Protein AF-A0A813YUT8-F1 (afdb_monomer)

Radius of gyration: 23.1 Å; Cα contacts (8 Å, |Δi|>4): 312; chains: 1; bounding box: 54×62×55 Å

Organism: NCBI:txid104777

Nearest PDB structures (foldseek):
  8c8j-assembly1_A  TM=6.102E-01  e=2.097E-10  Homo sapiens
  8gh6-assembly1_A  TM=6.373E-01  e=2.508E-10  Bombyx mori
  8ibz-assembly1_C  TM=6.031E-01  e=5.268E-09  Bombyx mori
  6usr-assembly1_A  TM=6.510E-01  e=1.769E-05  Tribolium castaneum
  6usq-assembly1_A  TM=6.347E-01  e=5.838E-05  Tribolium castaneum

Secondary structure (DSSP, 8-state):
-HHHHHHHHHHHTT-EEEEEEEEETTTGGG--HHHHHHHHHHTT--HHHHHHHHHHHTT-EE--EETTEEPPPEE--SS--TT-TTHHHHHHHHHTTS----GGGTEEEEEETTEEEEEEEESS-TTHHHHHHHHHHHHHHHHHHTT--EEEEEEEEEEE-SSSPPPP---EETTEEPPEESEEEETTEEEETT---HHHHHHHHHHHHHHHHHHHHHT-TTTPPPHHHHHHHHIIIIIHHH-

Foldseek 3Di:
DVVLVVQVVLVVVQWKKKKKKWFWPPLQLAFQLVLLLVLCVVVVPDPVVSVVVCVQQPQDWDWDADPNDTDDIDTRRGGDDPPDPCSVVSSCSLCVVQDDDDVVQVWDWDDDRRITMIMGIGNDCVCVLVVQQVSLVSRQVVCVVRVIDTDLVLIAMEMAHPDPDDDDHQHDHPNHGHHYDQWDQDPNQIAGSPRPSPVVVVVLVVQLVVLVVVLVVQCDPPRHDDPVVSVVSCCVRNVVSVD

pLDDT: mean 86.94, std 8.17, range [53.41, 97.0]

Solvent-accessible surface area (backbone atoms only — not comparable to full-atom values): 14014 Å² total; per-residue (Å²): 110,67,69,62,51,53,49,53,57,31,50,77,71,71,27,30,33,43,34,39,42,40,32,34,57,58,46,54,56,43,38,44,56,70,60,39,52,51,45,42,56,73,74,66,55,56,68,72,57,51,52,49,51,49,63,72,58,50,89,38,67,48,63,55,74,55,97,90,44,72,50,74,77,43,78,50,84,46,32,47,60,85,90,46,86,60,32,64,55,54,50,49,60,61,52,67,80,55,87,70,64,58,73,90,62,46,35,49,79,45,77,54,89,38,44,39,35,39,34,36,54,41,73,65,76,79,62,48,56,58,56,51,45,54,48,43,64,56,42,52,58,51,31,58,76,57,59,51,48,69,38,65,90,73,20,33,30,35,58,36,41,90,60,92,74,75,85,87,66,90,43,58,58,97,88,38,74,45,47,81,43,65,62,47,76,53,97,90,43,42,42,39,32,70,69,72,39,57,70,34,53,52,53,49,49,52,56,42,51,57,52,49,51,53,50,59,64,50,60,36,93,90,81,40,66,55,69,69,59,48,51,51,48,46,45,64,66,43,41,67,73,77,110

Structure (mmCIF, N/CA/C/O backbone):
data_AF-A0A813YUT8-F1
#
_entry.id   AF-A0A813YUT8-F1
#
loop_
_atom_site.group_PDB
_atom_site.id
_atom_site.type_symbol
_atom_site.label_atom_id
_atom_site.label_alt_id
_atom_site.label_comp_id
_atom_site.label_asym_id
_atom_site.label_entity_id
_atom_site.label_seq_id
_atom_site.pdbx_PDB_ins_code
_atom_site.Cartn_x
_atom_site.Cartn_y
_atom_site.Cartn_z
_atom_site.occupancy
_atom_site.B_iso_or_equiv
_atom_site.auth_seq_id
_atom_site.auth_comp_id
_atom_site.auth_asym_id
_atom_site.auth_atom_id
_atom_site.pdbx_PDB_model_num
ATOM 1 N N . MET A 1 1 ? 0.665 -6.104 10.832 1.00 70.38 1 MET A N 1
ATOM 2 C CA . MET A 1 1 ? 1.109 -6.086 12.248 1.00 70.38 1 MET A CA 1
ATOM 3 C C . MET A 1 1 ? 1.769 -4.763 12.656 1.00 70.38 1 MET A C 1
ATOM 5 O O . MET A 1 1 ? 1.319 -4.166 13.623 1.00 70.38 1 MET A O 1
ATOM 9 N N . PHE A 1 2 ? 2.753 -4.246 11.903 1.00 86.56 2 PHE A N 1
ATOM 10 C CA . PHE A 1 2 ? 3.501 -3.028 12.277 1.00 86.56 2 PHE A CA 1
ATOM 11 C C . PHE A 1 2 ? 2.645 -1.764 12.493 1.00 86.56 2 PHE A C 1
ATOM 13 O O . PHE A 1 2 ? 2.813 -1.083 13.500 1.00 86.56 2 PHE A O 1
ATOM 20 N N . LEU A 1 3 ? 1.698 -1.464 11.592 1.00 88.38 3 LEU A N 1
ATOM 21 C CA . LEU A 1 3 ? 0.793 -0.313 11.743 1.00 88.38 3 LEU A CA 1
ATOM 22 C C . LEU A 1 3 ? 0.007 -0.378 13.062 1.00 88.38 3 LEU A C 1
ATOM 24 O O . LEU A 1 3 ? 0.002 0.575 13.833 1.00 88.38 3 LEU A O 1
ATOM 28 N N . ILE A 1 4 ? -0.618 -1.527 13.333 1.00 90.56 4 ILE A N 1
ATOM 29 C CA . ILE A 1 4 ? -1.417 -1.771 14.542 1.00 90.56 4 ILE A CA 1
ATOM 30 C C . ILE A 1 4 ? -0.558 -1.587 15.796 1.00 90.56 4 ILE A C 1
ATOM 32 O O . ILE A 1 4 ? -0.964 -0.884 16.721 1.00 90.56 4 ILE A O 1
ATOM 36 N N . GLN A 1 5 ? 0.648 -2.162 15.798 1.00 90.88 5 GLN A N 1
ATOM 37 C CA . GLN A 1 5 ? 1.602 -2.000 16.889 1.00 90.88 5 GLN A CA 1
ATOM 38 C C . GLN A 1 5 ? 1.928 -0.520 17.123 1.00 90.88 5 GLN A C 1
ATOM 40 O O . GLN A 1 5 ? 1.815 -0.042 18.249 1.00 90.88 5 GLN A O 1
ATOM 45 N N . LYS A 1 6 ? 2.255 0.237 16.067 1.00 91.06 6 LYS A N 1
ATOM 46 C CA . LYS A 1 6 ? 2.581 1.666 16.178 1.00 91.06 6 LYS A CA 1
ATOM 47 C C . LYS A 1 6 ? 1.409 2.515 16.654 1.00 91.06 6 LYS A C 1
ATOM 49 O O . LYS A 1 6 ? 1.622 3.455 17.421 1.00 91.06 6 LYS A O 1
ATOM 54 N N . ILE A 1 7 ? 0.183 2.190 16.248 1.00 91.75 7 ILE A N 1
ATOM 55 C CA . ILE A 1 7 ? -1.023 2.856 16.757 1.00 91.75 7 ILE A CA 1
ATOM 56 C C . ILE A 1 7 ? -1.182 2.575 18.256 1.00 91.75 7 ILE A C 1
ATOM 58 O O . ILE A 1 7 ? -1.371 3.511 19.031 1.00 91.75 7 ILE A O 1
ATOM 62 N N . SER A 1 8 ? -1.045 1.314 18.677 1.00 92.06 8 SER A N 1
ATOM 63 C CA . SER A 1 8 ? -1.145 0.929 20.088 1.00 92.06 8 SER A CA 1
ATOM 64 C C . SER A 1 8 ? -0.072 1.605 20.948 1.00 92.06 8 SER A C 1
ATOM 66 O O . SER A 1 8 ? -0.393 2.197 21.976 1.00 92.06 8 SER A O 1
ATOM 68 N N . GLU A 1 9 ? 1.189 1.593 20.504 1.00 92.06 9 GLU A N 1
ATOM 69 C CA . GLU A 1 9 ? 2.300 2.295 21.163 1.00 92.06 9 GLU A CA 1
ATOM 70 C C . GLU A 1 9 ? 2.022 3.800 21.278 1.00 92.06 9 GLU A C 1
ATOM 72 O O . GLU A 1 9 ? 2.231 4.394 22.335 1.00 92.06 9 GLU A O 1
ATOM 77 N N . SER A 1 10 ? 1.490 4.416 20.216 1.00 91.38 10 SER A N 1
ATOM 78 C CA . SER A 1 10 ? 1.136 5.841 20.206 1.00 91.38 10 SER A CA 1
ATOM 79 C C . SER A 1 10 ? 0.043 6.164 21.222 1.00 91.38 10 SER A C 1
ATOM 81 O O . SER A 1 10 ? 0.128 7.177 21.914 1.00 91.38 10 SER A O 1
ATOM 83 N N . PHE A 1 11 ? -0.952 5.288 21.372 1.00 92.50 11 PHE A N 1
ATOM 84 C CA . PHE A 1 11 ? -2.012 5.459 22.362 1.00 92.50 11 PHE A CA 1
ATOM 85 C C . PHE A 1 11 ? -1.508 5.380 23.803 1.00 92.50 11 PHE A C 1
ATOM 87 O O . PHE A 1 11 ? -2.025 6.110 24.647 1.00 92.50 11 PHE A O 1
ATOM 94 N N . CYS A 1 12 ? -0.500 4.553 24.093 1.00 91.69 12 CYS A N 1
ATOM 95 C CA . CYS A 1 12 ? 0.109 4.482 25.425 1.00 91.69 12 CYS A CA 1
ATOM 96 C C . CYS A 1 12 ? 0.796 5.794 25.829 1.00 91.69 12 CYS A C 1
ATOM 98 O O . CYS A 1 12 ? 0.828 6.133 27.007 1.00 91.69 12 CYS A O 1
ATOM 100 N N . VAL A 1 13 ? 1.300 6.559 24.856 1.00 91.50 13 VAL A N 1
ATOM 101 C CA . VAL A 1 13 ? 1.948 7.862 25.080 1.00 91.50 13 VAL A CA 1
ATOM 102 C C . VAL A 1 13 ? 1.029 9.053 24.773 1.00 91.50 13 VAL A C 1
ATOM 104 O O . VAL A 1 13 ? 1.514 10.157 24.531 1.00 91.50 13 VAL A O 1
ATOM 107 N N . ASN A 1 14 ? -0.295 8.843 24.760 1.00 89.56 14 ASN A N 1
ATOM 108 C CA . ASN A 1 14 ? -1.318 9.860 24.465 1.00 89.56 14 ASN A CA 1
ATOM 109 C C . ASN A 1 14 ? -1.129 10.595 23.121 1.00 89.56 14 ASN A C 1
ATOM 111 O O . ASN A 1 14 ? -1.546 11.741 22.959 1.00 89.56 14 ASN A O 1
ATOM 115 N N . LYS A 1 15 ? -0.527 9.930 22.131 1.00 91.31 15 LYS A N 1
ATOM 116 C CA . LYS A 1 15 ? -0.414 10.416 20.752 1.00 91.31 15 LYS A CA 1
ATOM 117 C C . LYS A 1 15 ? -1.508 9.813 19.874 1.00 91.31 15 LYS A C 1
ATOM 119 O O . LYS A 1 15 ? -2.088 8.773 20.177 1.00 91.31 15 LYS A O 1
ATOM 124 N N . SER A 1 16 ? -1.791 10.486 18.767 1.00 92.19 16 SER A N 1
ATOM 125 C CA . SER A 1 16 ? -2.726 10.040 17.732 1.00 92.19 16 SER A CA 1
ATOM 126 C C . SER A 1 16 ? -1.972 9.697 16.449 1.00 92.19 16 SER A C 1
ATOM 128 O O . SER A 1 16 ? -0.830 10.117 16.257 1.00 92.19 16 SER A O 1
ATOM 130 N N . VAL A 1 17 ? -2.606 8.932 15.563 1.00 93.12 17 VAL A N 1
ATOM 131 C CA . VAL A 1 17 ? -2.016 8.520 14.284 1.00 93.12 17 VAL A CA 1
ATOM 132 C C . VAL A 1 17 ? -2.970 8.864 13.150 1.00 93.12 17 VAL A C 1
ATOM 134 O O . VAL A 1 17 ? -4.137 8.488 13.182 1.00 93.12 17 VAL A O 1
ATOM 137 N N . CYS A 1 18 ? -2.485 9.564 12.130 1.00 93.44 18 CYS A N 1
ATOM 138 C CA . CYS A 1 18 ? -3.215 9.761 10.881 1.00 93.44 18 CYS A CA 1
ATOM 139 C C . CYS A 1 18 ? -2.602 8.852 9.824 1.00 93.44 18 CYS A C 1
ATOM 141 O O . CYS A 1 18 ? -1.398 8.915 9.601 1.00 93.44 18 CYS A O 1
ATOM 143 N N . SER A 1 19 ? -3.408 7.987 9.217 1.00 93.69 19 SER A N 1
ATOM 144 C CA . SER A 1 19 ? -2.968 7.040 8.193 1.00 93.69 19 SER A CA 1
ATOM 145 C C . SER A 1 19 ? -3.690 7.319 6.883 1.00 93.69 19 SER A C 1
ATOM 147 O O . SER A 1 19 ? -4.913 7.423 6.859 1.00 93.69 19 SER A O 1
ATOM 149 N N . LEU A 1 20 ? -2.927 7.428 5.807 1.00 93.69 20 LEU A N 1
ATOM 150 C CA . LEU A 1 20 ? -3.384 7.426 4.429 1.00 93.69 20 LEU A CA 1
ATOM 151 C C . LEU A 1 20 ? -3.373 5.984 3.938 1.00 93.69 20 LEU A C 1
ATOM 153 O O . LEU A 1 20 ? -2.339 5.327 4.020 1.00 93.69 20 LEU A O 1
ATOM 157 N N . PHE A 1 21 ? -4.498 5.518 3.422 1.00 93.38 21 PHE A N 1
ATOM 158 C CA . PHE A 1 21 ? -4.633 4.231 2.759 1.00 93.38 21 PHE A CA 1
ATOM 159 C C . PHE A 1 21 ? -4.857 4.508 1.278 1.00 93.38 21 PHE A C 1
ATOM 161 O O . PHE A 1 21 ? -5.902 5.027 0.884 1.00 93.38 21 PHE A O 1
ATOM 168 N N . LEU A 1 22 ? -3.832 4.238 0.482 1.00 92.12 22 LEU A N 1
ATOM 169 C CA . LEU A 1 22 ? -3.766 4.542 -0.936 1.00 92.12 22 LEU A CA 1
ATOM 170 C C . LEU A 1 22 ? -3.774 3.229 -1.722 1.00 92.12 22 LEU A C 1
ATOM 172 O O . LEU A 1 22 ? -2.900 2.385 -1.539 1.00 92.12 22 LEU A O 1
ATOM 176 N N . ASP A 1 23 ? -4.760 3.074 -2.601 1.00 90.12 23 ASP A N 1
ATOM 177 C CA . ASP A 1 23 ? -4.930 1.878 -3.435 1.00 90.12 23 ASP A CA 1
ATOM 178 C C . ASP A 1 23 ? -4.177 2.063 -4.756 1.00 90.12 23 ASP A C 1
ATOM 180 O O . ASP A 1 23 ? -4.582 2.860 -5.612 1.00 90.12 23 ASP A O 1
ATOM 184 N N . VAL A 1 24 ? -3.058 1.357 -4.926 1.00 88.50 24 VAL A N 1
ATOM 185 C CA . VAL A 1 24 ? -2.291 1.359 -6.174 1.00 88.50 24 VAL A CA 1
ATOM 186 C C . VAL A 1 24 ? -2.978 0.428 -7.166 1.00 88.50 24 VAL A C 1
ATOM 188 O O . VAL A 1 24 ? -3.037 -0.786 -7.014 1.00 88.50 24 VAL A O 1
ATOM 191 N N . SER A 1 25 ? -3.491 1.001 -8.245 1.00 87.94 25 SER A N 1
ATOM 192 C CA . SER A 1 25 ? -4.304 0.266 -9.204 1.00 87.94 25 SER A CA 1
ATOM 193 C C . SER A 1 25 ? -3.458 -0.616 -10.108 1.00 87.94 25 SER A C 1
ATOM 195 O O . SER A 1 25 ? -2.735 -0.096 -10.957 1.00 87.94 25 SER A O 1
ATOM 197 N N . LYS A 1 26 ? -3.646 -1.938 -10.023 1.00 85.81 26 LYS A N 1
ATOM 198 C CA . LYS A 1 26 ? -2.932 -2.934 -10.843 1.00 85.81 26 LYS A CA 1
ATOM 199 C C . LYS A 1 26 ? -1.409 -2.796 -10.698 1.00 85.81 26 LYS A C 1
ATOM 201 O O . LYS A 1 26 ? -0.717 -2.594 -11.699 1.00 85.81 26 LYS A O 1
ATOM 206 N N . ALA A 1 27 ? -0.879 -2.829 -9.474 1.00 85.81 27 ALA A N 1
ATOM 207 C CA . ALA A 1 27 ? 0.501 -2.416 -9.231 1.00 85.81 27 ALA A CA 1
ATOM 208 C C . ALA A 1 27 ? 1.516 -3.306 -9.968 1.00 85.81 27 ALA A C 1
ATOM 210 O O . ALA A 1 27 ? 2.417 -2.787 -10.630 1.00 85.81 27 ALA A O 1
ATOM 211 N N . PHE A 1 28 ? 1.314 -4.628 -9.960 1.00 88.75 28 PHE A N 1
ATOM 212 C CA . PHE A 1 28 ? 2.164 -5.563 -10.706 1.00 88.75 28 PHE A CA 1
ATOM 213 C C . PHE A 1 28 ? 2.063 -5.400 -12.225 1.00 88.75 28 PHE A C 1
ATOM 215 O O . PHE A 1 28 ? 3.083 -5.501 -12.901 1.00 88.75 28 PHE A O 1
ATOM 222 N N . ASP A 1 29 ? 0.880 -5.103 -12.768 1.00 88.38 29 ASP A N 1
ATOM 223 C CA . ASP A 1 29 ? 0.662 -5.019 -14.222 1.00 88.38 29 ASP A CA 1
ATOM 224 C C . ASP A 1 29 ? 1.175 -3.704 -14.826 1.00 88.38 29 ASP A C 1
ATOM 226 O O . ASP A 1 29 ? 1.274 -3.565 -16.044 1.00 88.38 29 ASP A O 1
ATOM 230 N N . ARG A 1 30 ? 1.487 -2.713 -13.985 1.00 89.00 30 ARG A N 1
ATOM 231 C CA . ARG A 1 30 ? 1.915 -1.373 -14.411 1.00 89.00 30 ARG A CA 1
ATOM 232 C C . ARG A 1 30 ? 3.410 -1.124 -14.298 1.00 89.00 30 ARG A C 1
ATOM 234 O O . ARG A 1 30 ? 3.858 -0.046 -14.678 1.00 89.00 30 ARG A O 1
ATOM 241 N N . VAL A 1 31 ? 4.183 -2.094 -13.811 1.00 91.69 31 VAL A N 1
ATOM 242 C CA . VAL A 1 31 ? 5.639 -1.954 -13.686 1.00 91.69 31 VAL A CA 1
ATOM 243 C C . VAL A 1 31 ? 6.246 -1.626 -15.048 1.00 91.69 31 VAL A C 1
ATOM 245 O O . VAL A 1 31 ? 6.226 -2.438 -15.973 1.00 91.69 31 VAL A O 1
ATOM 248 N N . TRP A 1 32 ? 6.794 -0.422 -15.176 1.00 94.06 32 TRP A N 1
ATOM 249 C CA . TRP A 1 32 ? 7.444 0.013 -16.404 1.00 94.06 32 TRP A CA 1
ATOM 250 C C . TRP A 1 32 ? 8.827 -0.640 -16.515 1.00 94.06 32 TRP A C 1
ATOM 252 O O . TRP A 1 32 ? 9.684 -0.410 -15.660 1.00 94.06 32 TRP A O 1
ATOM 262 N N . HIS A 1 33 ? 9.037 -1.469 -17.544 1.00 93.44 33 HIS A N 1
ATOM 263 C CA . HIS A 1 33 ? 10.221 -2.330 -17.672 1.00 93.44 33 HIS A CA 1
ATOM 264 C C . HIS A 1 33 ? 11.529 -1.538 -17.703 1.00 93.44 33 HIS A C 1
ATOM 266 O O . HIS A 1 33 ? 12.440 -1.842 -16.939 1.00 93.44 33 HIS A O 1
ATOM 272 N N . GLU A 1 34 ? 11.612 -0.486 -18.513 1.00 93.31 34 GLU A N 1
ATOM 273 C CA . GLU A 1 34 ? 12.804 0.359 -18.619 1.00 93.31 34 GLU A CA 1
ATOM 274 C C . GLU A 1 34 ? 13.102 1.072 -17.295 1.00 93.31 34 GLU A C 1
ATOM 276 O O . GLU A 1 34 ? 14.254 1.143 -16.871 1.00 93.31 34 GLU A O 1
ATOM 281 N N . GLY A 1 35 ? 12.058 1.519 -16.590 1.00 94.44 35 GLY A N 1
ATOM 282 C CA . GLY A 1 35 ? 12.194 2.099 -15.256 1.00 94.44 35 GLY A CA 1
ATOM 283 C C . GLY A 1 35 ? 12.691 1.090 -14.213 1.00 94.44 35 GLY A C 1
ATOM 284 O O . GLY A 1 35 ? 13.534 1.420 -13.382 1.00 94.44 35 GLY A O 1
ATOM 285 N N . LEU A 1 36 ? 12.218 -0.157 -14.272 1.00 95.19 36 LEU A N 1
ATOM 286 C CA . LEU A 1 36 ? 12.700 -1.240 -13.411 1.00 95.19 36 LEU A CA 1
ATOM 287 C C . LEU A 1 36 ? 14.173 -1.559 -13.687 1.00 95.19 36 LEU A C 1
ATOM 289 O O . LEU A 1 36 ? 14.953 -1.688 -12.747 1.00 95.19 36 LEU A O 1
ATOM 293 N N . ILE A 1 37 ? 14.567 -1.647 -14.958 1.00 95.56 37 ILE A N 1
ATOM 294 C CA . ILE A 1 37 ? 15.959 -1.880 -15.365 1.00 95.56 37 ILE A CA 1
ATOM 295 C C . ILE A 1 37 ? 16.853 -0.742 -14.863 1.00 95.56 37 ILE A C 1
ATOM 297 O O . ILE A 1 37 ? 17.901 -1.005 -14.276 1.00 95.56 37 ILE A O 1
ATOM 301 N N . PHE A 1 38 ? 16.417 0.511 -15.014 1.00 95.75 38 PHE A N 1
ATOM 302 C CA . PHE A 1 38 ? 17.119 1.672 -14.469 1.00 95.75 38 PHE A CA 1
ATOM 303 C C . PHE A 1 38 ? 17.333 1.552 -12.950 1.00 95.75 38 PHE A C 1
ATOM 305 O O . PHE A 1 38 ? 18.448 1.753 -12.469 1.00 95.75 38 PHE A O 1
ATOM 312 N N . LYS A 1 39 ? 16.306 1.145 -12.189 1.00 95.12 39 LYS A N 1
ATOM 313 C CA . LYS A 1 39 ? 16.437 0.914 -10.738 1.00 95.12 39 LYS A CA 1
ATOM 314 C C . LYS A 1 39 ? 17.375 -0.243 -10.402 1.00 95.12 39 LYS A C 1
ATOM 316 O O . LYS A 1 39 ? 18.139 -0.132 -9.448 1.00 95.12 39 LYS A O 1
ATOM 321 N N . LEU A 1 40 ? 17.362 -1.322 -11.185 1.00 95.94 40 LEU A N 1
ATOM 322 C CA . LEU A 1 40 ? 18.280 -2.454 -11.011 1.00 95.94 40 LEU A CA 1
ATOM 323 C C . LEU A 1 40 ? 19.745 -2.041 -11.204 1.00 95.94 40 LEU A C 1
ATOM 325 O O . LEU A 1 40 ? 20.603 -2.454 -10.424 1.00 95.94 40 LEU A O 1
ATOM 329 N N . TYR A 1 41 ? 20.028 -1.185 -12.190 1.00 95.81 41 TYR A N 1
ATOM 330 C CA . TYR A 1 41 ? 21.346 -0.562 -12.323 1.00 95.81 41 TYR A CA 1
ATOM 331 C C . TYR A 1 41 ? 21.676 0.324 -11.117 1.00 95.81 41 TYR A C 1
ATOM 333 O O . TYR A 1 41 ? 22.774 0.225 -10.574 1.00 95.81 41 TYR A O 1
ATOM 341 N N . GLY A 1 42 ? 20.722 1.139 -10.658 1.00 94.75 42 GLY A N 1
ATOM 342 C CA . GLY A 1 42 ? 20.904 2.046 -9.521 1.00 94.75 42 GLY A CA 1
ATOM 343 C C . GLY A 1 42 ? 21.237 1.353 -8.193 1.00 94.75 42 GLY A C 1
ATOM 344 O O . GLY A 1 42 ? 21.974 1.916 -7.391 1.00 94.75 42 GLY A O 1
ATOM 345 N N . ILE A 1 43 ? 20.751 0.127 -7.965 1.00 94.25 43 ILE A N 1
ATOM 346 C CA . ILE A 1 43 ? 21.096 -0.668 -6.769 1.00 94.25 43 ILE A CA 1
ATOM 347 C C . ILE A 1 43 ? 22.402 -1.469 -6.915 1.00 94.25 43 ILE A C 1
ATOM 349 O O . ILE A 1 43 ? 22.775 -2.188 -5.992 1.00 94.25 43 ILE A O 1
ATOM 353 N N . GLY A 1 44 ? 23.083 -1.389 -8.064 1.00 95.00 44 GLY A N 1
ATOM 354 C CA . GLY A 1 44 ? 24.327 -2.120 -8.318 1.00 95.00 44 GLY A CA 1
ATOM 355 C C . GLY A 1 44 ? 24.139 -3.615 -8.591 1.00 95.00 44 GLY A C 1
ATOM 356 O O . GLY A 1 44 ? 25.034 -4.407 -8.297 1.00 95.00 44 GLY A O 1
ATOM 357 N N . ALA A 1 45 ? 22.989 -4.031 -9.136 1.00 95.12 45 ALA A N 1
ATOM 358 C CA . ALA A 1 45 ? 22.776 -5.434 -9.486 1.00 95.12 45 ALA A CA 1
ATOM 359 C C . ALA A 1 45 ? 23.784 -5.900 -10.565 1.00 95.12 45 ALA A C 1
ATOM 361 O O . ALA A 1 45 ? 24.091 -5.141 -11.490 1.00 95.12 45 ALA A O 1
ATOM 362 N N . PRO A 1 46 ? 24.285 -7.150 -10.507 1.00 97.00 46 PRO A N 1
ATOM 363 C CA . PRO A 1 46 ? 25.231 -7.645 -11.501 1.00 97.00 46 PRO A CA 1
ATOM 364 C C . PRO A 1 46 ? 24.668 -7.598 -12.926 1.00 97.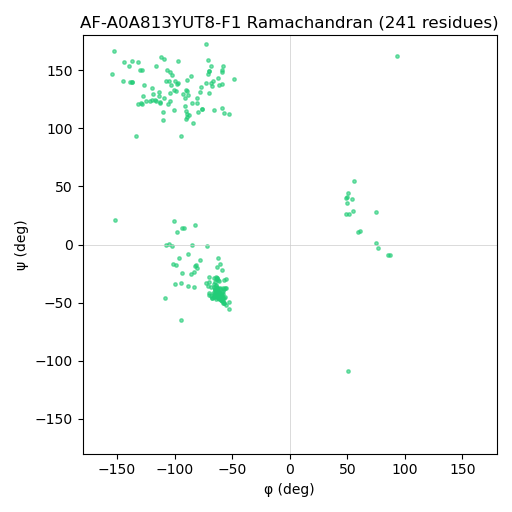00 46 PRO A C 1
ATOM 366 O O . PRO A 1 46 ? 23.533 -8.003 -13.176 1.00 97.00 46 PRO A O 1
ATOM 369 N N . ILE A 1 47 ? 25.487 -7.180 -13.894 1.00 96.12 47 ILE A N 1
ATOM 370 C CA . ILE A 1 47 ? 25.062 -6.981 -15.293 1.00 96.12 47 ILE A CA 1
ATOM 371 C C . ILE A 1 47 ? 24.473 -8.259 -15.909 1.00 96.12 47 ILE A C 1
ATOM 373 O O . ILE A 1 47 ? 23.498 -8.188 -16.657 1.00 96.12 47 ILE A O 1
ATOM 377 N N . TYR A 1 48 ? 25.035 -9.431 -15.595 1.00 96.62 48 TYR A N 1
ATOM 378 C CA . TYR A 1 48 ? 24.508 -10.707 -16.090 1.00 96.62 48 TYR A CA 1
ATOM 379 C C . TYR A 1 48 ? 23.079 -10.968 -15.583 1.00 96.62 48 TYR A C 1
ATOM 381 O O . TYR A 1 48 ? 22.240 -11.449 -16.342 1.00 96.62 48 TYR A O 1
ATOM 389 N N . LEU A 1 49 ? 22.784 -10.590 -14.334 1.00 95.88 49 LEU A N 1
ATOM 390 C CA . LEU A 1 49 ? 21.464 -10.739 -13.730 1.00 95.88 49 LEU A CA 1
ATOM 391 C C . LEU A 1 49 ? 20.473 -9.766 -14.370 1.00 95.88 49 LEU A C 1
ATOM 393 O O . LEU A 1 49 ? 19.360 -10.160 -14.701 1.00 95.88 49 LEU A O 1
ATOM 397 N N . ILE A 1 50 ? 20.891 -8.521 -14.616 1.00 96.12 50 ILE A N 1
ATOM 398 C CA . ILE A 1 50 ? 20.065 -7.529 -15.315 1.00 96.12 50 ILE A CA 1
ATOM 399 C C . ILE A 1 50 ? 19.704 -8.027 -16.721 1.00 96.12 50 ILE A C 1
ATOM 401 O O . ILE A 1 50 ? 18.532 -8.010 -17.087 1.00 96.12 50 ILE A O 1
ATOM 405 N N . LYS A 1 51 ? 20.674 -8.542 -17.490 1.00 95.94 51 LYS A N 1
ATOM 406 C CA . LYS A 1 51 ? 20.419 -9.130 -18.820 1.00 95.94 51 LYS A CA 1
ATOM 407 C C . LYS A 1 51 ? 19.429 -10.291 -18.759 1.00 95.94 51 LYS A C 1
ATOM 409 O O . LYS A 1 51 ? 18.544 -10.388 -19.607 1.00 95.94 51 LYS A O 1
ATOM 414 N N . TRP A 1 52 ? 19.553 -11.147 -17.747 1.00 95.75 52 TRP A N 1
ATOM 415 C CA . TRP A 1 52 ? 18.617 -12.245 -17.537 1.00 95.75 52 TRP A CA 1
ATOM 416 C C . TRP A 1 52 ? 17.206 -11.737 -17.197 1.00 95.75 52 TRP A C 1
ATOM 418 O O . TRP A 1 52 ? 16.237 -12.214 -17.781 1.00 95.75 52 TRP A O 1
ATOM 428 N N . ILE A 1 53 ? 17.073 -10.714 -16.342 1.00 95.25 53 ILE A N 1
ATOM 429 C CA . ILE A 1 53 ? 15.778 -10.089 -16.012 1.00 95.25 53 ILE A CA 1
ATOM 430 C C . ILE A 1 53 ? 15.145 -9.442 -17.252 1.00 95.25 53 ILE A C 1
ATOM 432 O O . ILE A 1 53 ? 13.944 -9.590 -17.467 1.00 95.25 53 ILE A O 1
ATOM 436 N N . ILE A 1 54 ? 15.939 -8.773 -18.094 1.00 94.62 54 ILE A N 1
ATOM 437 C CA . ILE A 1 54 ? 15.468 -8.232 -19.377 1.00 94.62 54 ILE A CA 1
ATOM 438 C C . ILE A 1 54 ? 14.887 -9.362 -20.228 1.00 94.62 54 ILE A C 1
ATOM 440 O O . ILE A 1 54 ? 13.742 -9.272 -20.659 1.00 94.62 54 ILE A O 1
ATOM 444 N N . SER A 1 55 ? 1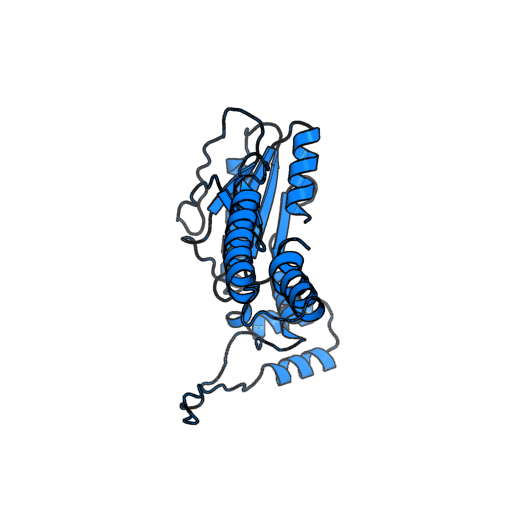5.625 -10.462 -20.397 1.00 93.19 55 SER A N 1
ATOM 445 C CA . SER A 1 55 ? 15.137 -11.628 -21.142 1.00 93.19 55 SER A CA 1
ATOM 446 C C . SER A 1 55 ? 13.898 -12.274 -20.512 1.00 93.19 55 SER A C 1
ATOM 448 O O . SER A 1 55 ? 13.085 -12.846 -21.231 1.00 93.19 55 SER A O 1
ATOM 450 N N . PHE A 1 56 ? 13.749 -12.214 -19.187 1.00 92.19 56 PHE A N 1
ATOM 451 C CA . PHE A 1 56 ? 12.595 -12.753 -18.465 1.00 92.19 56 PHE A CA 1
ATOM 452 C C . PHE A 1 56 ? 11.307 -11.938 -18.705 1.00 92.19 56 PHE A C 1
ATOM 454 O O . PHE A 1 56 ? 10.203 -12.502 -18.705 1.00 92.19 56 PHE A O 1
ATOM 461 N N . LEU A 1 57 ? 11.444 -10.622 -18.903 1.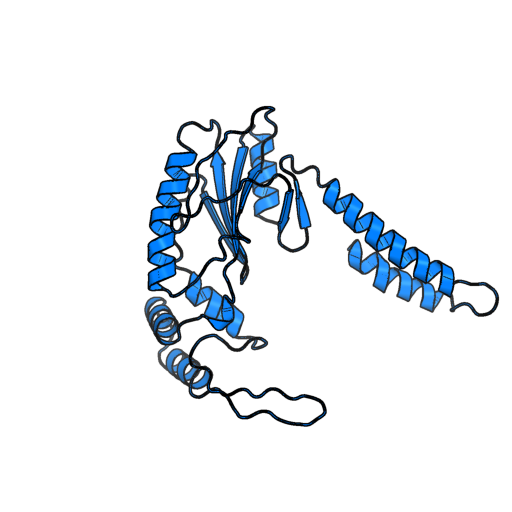00 91.38 57 LEU A N 1
ATOM 462 C CA . LEU A 1 57 ? 10.339 -9.685 -19.132 1.00 91.38 57 LEU A CA 1
ATOM 463 C C . LEU A 1 57 ? 10.032 -9.455 -20.620 1.00 91.38 57 LEU A C 1
ATOM 465 O O . LEU A 1 57 ? 8.895 -9.115 -20.950 1.00 91.38 57 LEU A O 1
ATOM 469 N N . ASP A 1 58 ? 11.008 -9.657 -21.508 1.00 89.81 58 ASP A N 1
ATOM 470 C CA . ASP A 1 58 ? 10.881 -9.375 -22.939 1.00 89.81 58 ASP A CA 1
ATOM 471 C C . ASP A 1 58 ? 9.934 -10.347 -23.674 1.00 89.81 58 ASP A C 1
ATOM 473 O O . ASP A 1 58 ? 9.789 -11.519 -23.317 1.00 89.81 58 ASP A O 1
ATOM 477 N N . LYS A 1 59 ? 9.276 -9.841 -24.728 1.00 87.19 59 LYS A N 1
ATOM 478 C CA . LYS A 1 59 ? 8.419 -10.580 -25.687 1.00 87.19 59 LYS A CA 1
ATOM 479 C C . LYS A 1 59 ? 7.368 -11.506 -25.068 1.00 87.19 59 LYS A C 1
ATOM 481 O O . LYS A 1 59 ? 6.912 -12.455 -25.716 1.00 87.19 59 LYS A O 1
ATOM 486 N N . ARG A 1 60 ? 6.925 -11.225 -23.844 1.00 86.69 60 ARG A N 1
ATOM 487 C CA . ARG A 1 60 ? 5.893 -12.027 -23.190 1.00 86.69 60 ARG A CA 1
ATOM 488 C C . ARG A 1 60 ? 4.556 -11.887 -23.904 1.00 86.69 60 ARG A C 1
ATOM 490 O O . ARG A 1 60 ? 4.157 -10.799 -24.321 1.00 86.69 60 ARG A O 1
ATOM 497 N N . LYS A 1 61 ? 3.846 -13.007 -24.009 1.00 90.06 61 LYS A N 1
ATOM 498 C CA . LYS A 1 61 ? 2.507 -13.076 -24.592 1.00 90.06 61 LYS A CA 1
ATOM 499 C C . LYS A 1 61 ? 1.555 -13.776 -23.633 1.00 90.06 61 LYS A C 1
ATOM 501 O O . LYS A 1 61 ? 1.980 -14.650 -22.880 1.00 90.06 61 LYS A O 1
ATOM 506 N N . PHE A 1 62 ? 0.281 -13.413 -23.680 1.00 89.12 62 PHE A N 1
ATOM 507 C CA . PHE A 1 62 ? -0.789 -14.128 -22.989 1.00 89.12 62 PHE A CA 1
ATOM 508 C C . PHE A 1 62 ? -1.967 -14.374 -23.930 1.00 89.12 62 PHE A C 1
ATOM 510 O O . PHE A 1 62 ? -2.140 -13.666 -24.921 1.00 89.12 62 PHE A O 1
ATOM 517 N N . CYS A 1 63 ? -2.769 -15.384 -23.617 1.00 92.06 63 CYS A N 1
ATOM 518 C CA . CYS A 1 63 ? -4.057 -15.647 -24.247 1.00 92.06 63 CYS A CA 1
ATOM 519 C C . CYS A 1 63 ? -5.059 -16.027 -23.152 1.00 92.06 63 CYS A C 1
ATOM 521 O O . CYS A 1 63 ? -4.666 -16.435 -22.056 1.00 92.06 63 CYS A O 1
ATOM 523 N N . VAL A 1 64 ? -6.343 -15.857 -23.436 1.00 91.75 64 VAL A N 1
ATOM 524 C CA . VAL A 1 64 ? -7.435 -16.267 -22.555 1.00 91.75 64 VAL A CA 1
ATOM 525 C C . VAL A 1 64 ? -7.963 -17.603 -23.058 1.00 91.75 64 VAL A C 1
ATOM 527 O O . VAL A 1 64 ? -8.210 -17.752 -24.254 1.00 91.75 64 VAL A O 1
ATOM 530 N N . VAL A 1 65 ? -8.132 -18.565 -22.152 1.00 94.38 65 VAL A N 1
ATOM 531 C CA . VAL A 1 65 ? -8.679 -19.888 -22.471 1.00 94.38 65 VAL A CA 1
ATOM 532 C C . VAL A 1 65 ? -10.034 -20.041 -21.797 1.00 94.38 65 VAL A C 1
ATOM 534 O O . VAL A 1 65 ? -10.132 -19.924 -20.577 1.00 94.38 65 VAL A O 1
ATOM 537 N N . ILE A 1 66 ? -11.075 -20.309 -22.584 1.00 94.12 66 ILE A N 1
ATOM 538 C CA . ILE A 1 66 ? -12.435 -20.574 -22.096 1.00 94.12 66 ILE A CA 1
ATOM 539 C C . ILE A 1 66 ? -12.914 -21.868 -22.743 1.00 94.12 66 ILE A C 1
ATOM 541 O O . ILE A 1 66 ? -12.947 -21.967 -23.966 1.00 94.12 66 ILE A O 1
ATOM 545 N N . ASN A 1 67 ? -13.275 -22.868 -21.935 1.00 93.12 67 ASN A N 1
ATOM 546 C CA . ASN A 1 67 ? -13.765 -24.171 -22.409 1.00 93.12 67 ASN A CA 1
ATOM 547 C C . ASN A 1 67 ? -12.865 -24.812 -23.488 1.00 93.12 67 ASN A C 1
ATOM 549 O O . ASN A 1 67 ? -13.350 -25.335 -24.486 1.00 93.12 67 ASN A O 1
ATOM 553 N N . GLY A 1 68 ? -11.542 -24.713 -23.324 1.00 91.50 68 GLY A N 1
ATOM 554 C CA . GLY A 1 68 ? -10.561 -25.245 -24.281 1.00 91.50 68 GLY A CA 1
ATOM 555 C C . GLY A 1 68 ? -10.369 -24.413 -25.556 1.00 91.50 68 GLY A C 1
ATOM 556 O O . GLY A 1 68 ? -9.492 -24.730 -26.354 1.00 91.50 68 GLY A O 1
ATOM 557 N N . SER A 1 69 ? -11.130 -23.331 -25.739 1.00 93.38 69 SER A N 1
ATOM 558 C CA . SER A 1 69 ? -10.949 -22.382 -26.840 1.00 93.38 69 SER A CA 1
ATOM 559 C C . SER A 1 69 ? -9.986 -21.269 -26.438 1.00 93.38 69 SER A C 1
ATOM 561 O O . SER A 1 69 ? -10.123 -20.680 -25.365 1.00 93.38 69 SER A O 1
ATOM 563 N N . PHE A 1 70 ? -9.025 -20.971 -27.311 1.00 95.25 70 PHE A N 1
ATOM 564 C CA . PHE A 1 70 ? -7.999 -19.953 -27.096 1.00 95.25 70 PHE A CA 1
ATOM 565 C C . PHE A 1 70 ? -8.389 -18.636 -27.771 1.00 95.25 70 PHE A C 1
ATOM 567 O O . PHE A 1 70 ? -8.848 -18.625 -28.913 1.00 95.25 70 PHE A O 1
ATOM 574 N N . SER A 1 71 ? -8.153 -17.512 -27.095 1.00 94.44 71 SER A N 1
ATOM 575 C CA . SER A 1 71 ? -8.154 -16.199 -27.740 1.00 94.44 71 SER A CA 1
ATOM 576 C C . SER A 1 71 ? -6.915 -16.011 -28.618 1.00 94.44 71 SER A C 1
ATOM 578 O O . SER A 1 71 ? -5.941 -16.761 -28.537 1.00 94.44 71 SER A O 1
ATOM 580 N N . VAL A 1 72 ? -6.890 -14.916 -29.379 1.00 93.75 72 VAL A N 1
ATOM 581 C CA . VAL A 1 72 ? -5.642 -14.413 -29.967 1.00 93.75 72 VAL A CA 1
ATOM 582 C C . VAL A 1 72 ? -4.599 -14.109 -28.883 1.00 93.75 72 VAL A C 1
ATOM 584 O O . VAL A 1 72 ? -4.945 -13.814 -27.734 1.00 93.75 72 VAL A O 1
ATOM 587 N N . PHE A 1 73 ? -3.318 -14.183 -29.251 1.00 92.25 73 PHE A N 1
ATOM 588 C CA . PHE A 1 73 ? -2.216 -13.822 -28.362 1.00 92.25 73 PHE A CA 1
ATOM 589 C C . PHE A 1 73 ? -2.056 -12.304 -28.266 1.00 92.25 73 PHE A C 1
ATOM 591 O O . PHE A 1 73 ? -1.935 -11.611 -29.275 1.00 92.25 73 PHE A O 1
ATOM 598 N N . PHE A 1 74 ? -1.950 -11.807 -27.041 1.00 89.25 74 PHE A N 1
ATOM 599 C CA . PHE A 1 74 ? -1.674 -10.413 -26.723 1.00 89.25 74 PHE A CA 1
ATOM 600 C C . PHE A 1 74 ? -0.246 -10.265 -26.205 1.00 89.25 74 PHE A C 1
ATOM 602 O O . PHE A 1 74 ? 0.231 -11.111 -25.452 1.00 89.25 74 PHE A O 1
ATOM 609 N N . ILE A 1 75 ? 0.438 -9.189 -26.594 1.00 89.44 75 ILE A N 1
ATOM 610 C CA . ILE A 1 75 ? 1.808 -8.894 -26.152 1.00 89.44 75 ILE A CA 1
ATOM 611 C C . ILE A 1 75 ? 1.761 -8.074 -24.860 1.00 89.44 75 ILE A C 1
ATOM 613 O O . ILE A 1 75 ? 1.067 -7.060 -24.787 1.00 89.44 75 ILE A O 1
ATOM 617 N N . ILE A 1 76 ? 2.542 -8.484 -23.862 1.00 87.06 76 ILE A N 1
ATOM 618 C CA . ILE A 1 76 ? 2.712 -7.771 -22.595 1.00 87.06 76 ILE A CA 1
ATOM 619 C C . ILE A 1 76 ? 3.887 -6.805 -22.743 1.00 87.06 76 ILE A C 1
ATOM 621 O O . ILE A 1 76 ? 5.021 -7.235 -22.926 1.00 87.06 76 ILE A O 1
ATOM 625 N N . LYS A 1 77 ? 3.608 -5.500 -22.672 1.00 87.44 77 LYS A N 1
ATOM 626 C CA . LYS A 1 77 ? 4.627 -4.435 -22.769 1.00 87.44 77 LYS A CA 1
ATOM 627 C C . LYS A 1 77 ? 5.022 -3.833 -21.419 1.00 87.44 77 LYS A C 1
ATOM 629 O O . LYS A 1 77 ? 6.009 -3.117 -21.335 1.00 87.44 77 LYS A O 1
ATOM 634 N N . VAL A 1 78 ? 4.209 -4.055 -20.392 1.00 90.88 78 VAL A N 1
ATOM 635 C CA . VAL A 1 78 ? 4.391 -3.518 -19.042 1.00 90.88 78 VAL A CA 1
ATOM 636 C C . VAL A 1 78 ? 3.938 -4.555 -18.031 1.00 90.88 78 VAL A C 1
ATOM 638 O O . VAL A 1 78 ? 3.138 -5.435 -18.347 1.00 90.88 78 VAL A O 1
ATOM 641 N N . GLY A 1 79 ? 4.456 -4.429 -16.820 1.00 91.19 79 GLY A N 1
ATOM 642 C CA . GLY A 1 79 ? 4.116 -5.280 -15.701 1.00 91.19 79 GLY A CA 1
ATOM 643 C C . GLY A 1 79 ? 5.045 -6.472 -15.536 1.00 91.19 79 GLY A C 1
ATOM 644 O O . GLY A 1 79 ? 5.786 -6.860 -16.441 1.00 91.19 79 GLY A O 1
ATOM 645 N N . VAL A 1 80 ? 5.010 -7.055 -14.347 1.00 91.12 80 VAL A N 1
ATOM 646 C CA . VAL A 1 80 ? 5.731 -8.286 -14.020 1.00 91.12 80 VAL A CA 1
ATOM 647 C C . VAL A 1 80 ? 4.754 -9.468 -13.982 1.00 91.12 80 VAL A C 1
ATOM 649 O O . VAL A 1 80 ? 3.586 -9.284 -13.640 1.00 91.12 80 VAL A O 1
ATOM 652 N N . PRO A 1 81 ? 5.182 -10.695 -14.329 1.00 87.62 81 PRO A N 1
ATOM 653 C CA . PRO A 1 81 ? 4.264 -11.826 -14.448 1.00 87.62 81 PRO A CA 1
ATOM 654 C C . PRO A 1 81 ? 3.658 -12.216 -13.096 1.00 87.62 81 PRO A C 1
ATOM 656 O O . PRO A 1 81 ? 4.375 -12.677 -12.203 1.00 87.62 81 PRO A O 1
ATOM 659 N N . GLN A 1 82 ? 2.345 -12.073 -12.935 1.00 83.19 82 GLN 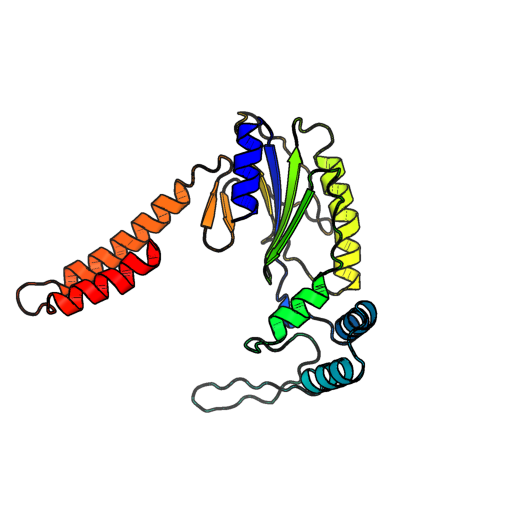A N 1
ATOM 660 C CA . GLN A 1 82 ? 1.665 -12.547 -11.730 1.00 83.19 82 GLN A CA 1
ATOM 661 C C . GLN A 1 82 ? 1.834 -14.070 -11.593 1.00 83.19 82 GLN A C 1
ATOM 663 O O . GLN A 1 82 ? 1.768 -14.803 -12.579 1.00 83.19 82 GLN A O 1
ATOM 668 N N . GLY A 1 83 ? 2.117 -14.542 -10.377 1.00 83.50 83 GLY A N 1
ATOM 669 C CA . GLY A 1 83 ? 2.399 -15.956 -10.097 1.00 83.50 83 GLY A CA 1
ATOM 670 C C . GLY A 1 83 ? 3.863 -16.378 -10.271 1.00 83.50 83 GLY A C 1
ATOM 671 O O . GLY A 1 83 ? 4.227 -17.473 -9.851 1.00 83.50 83 GLY A O 1
ATOM 672 N N . SER A 1 84 ? 4.734 -15.522 -10.820 1.00 88.00 84 SER A N 1
ATOM 673 C CA . SER A 1 84 ? 6.180 -15.766 -10.761 1.00 88.00 84 SER A CA 1
ATOM 674 C C . SER A 1 84 ? 6.731 -15.436 -9.375 1.00 88.00 84 SER A C 1
ATOM 676 O O . SER A 1 84 ? 6.457 -14.367 -8.829 1.00 88.00 84 SER A O 1
ATOM 678 N N . VAL A 1 85 ? 7.590 -16.316 -8.853 1.00 89.56 85 VAL A N 1
ATOM 679 C CA . VAL A 1 85 ? 8.313 -16.136 -7.579 1.00 89.56 85 VAL A CA 1
ATOM 680 C C . VAL A 1 85 ? 9.148 -14.850 -7.570 1.00 89.56 85 VAL A C 1
ATOM 682 O O . VAL A 1 85 ? 9.325 -14.228 -6.527 1.00 89.56 85 VAL A O 1
ATOM 685 N N . LEU A 1 86 ? 9.638 -14.417 -8.735 1.00 91.38 86 LEU A N 1
ATOM 686 C CA . LEU A 1 86 ? 10.512 -13.251 -8.847 1.00 91.38 86 LEU A CA 1
ATOM 687 C C . LEU A 1 86 ? 9.748 -11.917 -8.888 1.00 91.38 86 LEU A C 1
ATOM 689 O O . LEU A 1 86 ? 10.297 -10.872 -8.541 1.00 91.38 86 LEU A O 1
ATOM 693 N N . SER A 1 87 ? 8.482 -11.932 -9.300 1.00 91.62 87 SER A N 1
ATOM 694 C CA . SER A 1 87 ? 7.691 -10.713 -9.502 1.00 91.62 87 SER A CA 1
ATOM 695 C C . SER A 1 87 ? 7.540 -9.850 -8.243 1.00 91.62 87 SER A C 1
ATOM 697 O O . SER A 1 87 ? 7.735 -8.639 -8.358 1.00 91.62 87 SER A O 1
ATOM 699 N N . PRO A 1 88 ? 7.286 -10.410 -7.040 1.00 90.88 88 PRO A N 1
ATOM 700 C CA . PRO A 1 88 ? 7.290 -9.640 -5.795 1.00 90.88 88 PRO A CA 1
ATOM 701 C C . PRO A 1 88 ? 8.615 -8.925 -5.518 1.00 90.88 88 PRO A C 1
ATOM 703 O O . PRO A 1 88 ? 8.615 -7.771 -5.089 1.00 90.88 88 PRO A O 1
ATOM 706 N N . LEU A 1 89 ? 9.751 -9.574 -5.793 1.00 91.44 89 LEU A N 1
ATOM 707 C CA . LEU A 1 89 ? 11.071 -8.977 -5.586 1.00 91.44 89 LEU A CA 1
ATOM 708 C C . LEU A 1 89 ? 11.315 -7.819 -6.559 1.00 91.44 89 LEU A C 1
ATOM 710 O O . LEU A 1 89 ? 11.730 -6.742 -6.137 1.00 91.44 89 LEU A O 1
ATOM 714 N N . LEU A 1 90 ? 11.006 -8.009 -7.844 1.00 93.19 90 LEU A N 1
ATOM 715 C CA . LEU A 1 90 ? 11.134 -6.954 -8.855 1.00 93.19 90 LEU A CA 1
ATOM 716 C C . LEU A 1 90 ? 10.230 -5.764 -8.542 1.00 93.19 90 LEU A C 1
ATOM 718 O O . LEU A 1 90 ? 10.661 -4.621 -8.653 1.00 93.19 90 LEU A O 1
ATOM 722 N N . PHE A 1 91 ? 9.002 -6.024 -8.094 1.00 91.62 91 PHE A N 1
ATOM 723 C CA . PHE A 1 91 ? 8.099 -4.971 -7.648 1.00 91.62 91 PHE A CA 1
ATOM 724 C C . PHE A 1 91 ? 8.647 -4.235 -6.419 1.00 91.62 91 PHE A C 1
ATOM 726 O O . PHE A 1 91 ? 8.598 -3.011 -6.363 1.00 91.62 91 PHE A O 1
ATOM 733 N N . SER A 1 92 ? 9.256 -4.957 -5.475 1.00 90.69 92 SER A N 1
ATOM 734 C CA . SER A 1 92 ? 9.878 -4.356 -4.289 1.00 90.69 92 SER A CA 1
ATOM 735 C C . SER A 1 92 ? 11.049 -3.444 -4.661 1.00 90.69 92 SER A C 1
ATOM 737 O O . SER A 1 92 ? 11.153 -2.341 -4.134 1.00 90.69 92 SER A O 1
ATOM 739 N N . VAL A 1 93 ? 11.893 -3.854 -5.617 1.00 92.25 93 VAL A N 1
ATOM 740 C CA . VAL A 1 93 ? 12.936 -2.990 -6.202 1.00 92.25 93 VAL A CA 1
ATOM 741 C C . VAL A 1 93 ? 12.304 -1.776 -6.884 1.00 92.25 93 VAL A C 1
ATOM 743 O O . VAL A 1 93 ? 12.788 -0.657 -6.721 1.00 92.25 93 VAL A O 1
ATOM 746 N N . TYR A 1 94 ? 11.197 -1.979 -7.602 1.00 92.56 94 TYR A N 1
ATOM 747 C CA . TYR A 1 94 ? 10.506 -0.925 -8.334 1.00 92.56 94 TYR A CA 1
ATOM 748 C C . TYR A 1 94 ? 9.937 0.184 -7.450 1.00 92.56 94 TYR A C 1
ATOM 750 O O . TYR A 1 94 ? 9.821 1.308 -7.909 1.00 92.56 94 TYR A O 1
ATOM 758 N N . ILE A 1 95 ? 9.573 -0.094 -6.204 1.00 90.50 95 ILE A N 1
ATOM 759 C CA . ILE A 1 95 ? 8.954 0.887 -5.293 1.00 90.50 95 ILE A CA 1
ATOM 760 C C . ILE A 1 95 ? 9.902 1.358 -4.183 1.00 90.50 95 ILE A C 1
ATOM 762 O O . ILE A 1 95 ? 9.508 2.147 -3.326 1.00 90.50 95 ILE A O 1
ATOM 766 N N . ASN A 1 96 ? 11.137 0.848 -4.142 1.00 89.19 96 ASN A N 1
ATOM 767 C CA . ASN A 1 96 ? 12.023 1.002 -2.986 1.00 89.19 96 ASN A CA 1
ATOM 768 C C . ASN A 1 96 ? 12.402 2.466 -2.678 1.00 89.19 96 ASN A C 1
ATOM 770 O O . ASN A 1 96 ? 12.658 2.819 -1.525 1.00 89.19 96 ASN A O 1
ATOM 774 N N . ASP A 1 97 ? 12.428 3.310 -3.700 1.00 88.94 97 ASP A N 1
ATOM 775 C CA . ASP A 1 97 ? 12.736 4.743 -3.676 1.00 88.94 97 ASP A CA 1
ATOM 776 C C . ASP A 1 97 ? 11.485 5.629 -3.547 1.00 88.94 97 ASP A C 1
ATOM 778 O O . ASP A 1 97 ? 11.573 6.832 -3.795 1.00 88.94 97 ASP A O 1
ATOM 782 N N . ILE A 1 98 ? 10.323 5.065 -3.185 1.00 89.06 98 ILE A N 1
ATOM 783 C CA . ILE A 1 98 ? 9.144 5.870 -2.841 1.00 89.06 98 ILE A CA 1
ATOM 784 C C . ILE A 1 98 ? 9.550 6.971 -1.849 1.00 89.06 98 ILE A C 1
ATOM 786 O O . ILE A 1 98 ? 10.376 6.695 -0.969 1.00 89.06 98 ILE A O 1
ATOM 790 N N . PRO A 1 99 ? 8.996 8.197 -1.939 1.00 86.62 99 PRO A N 1
ATOM 791 C CA . PRO A 1 99 ? 9.289 9.242 -0.974 1.00 86.62 99 PRO A CA 1
ATOM 792 C C . PRO A 1 99 ? 9.049 8.720 0.443 1.00 86.62 99 PRO A C 1
ATOM 794 O O . PRO A 1 99 ? 7.924 8.390 0.831 1.00 86.62 99 PRO A O 1
ATOM 797 N N . LYS A 1 100 ? 10.141 8.589 1.198 1.00 78.62 100 LYS A N 1
ATOM 798 C CA . LYS A 1 100 ? 10.154 8.210 2.609 1.00 78.62 100 LYS A CA 1
ATOM 799 C C . LYS A 1 100 ? 10.465 9.476 3.386 1.00 78.62 100 LYS A C 1
ATOM 801 O O . LYS A 1 100 ? 11.507 10.093 3.181 1.00 78.62 100 LYS A O 1
ATOM 806 N N . ARG A 1 101 ? 9.562 9.876 4.276 1.00 67.00 101 ARG A N 1
ATOM 807 C CA . ARG A 1 101 ? 9.860 10.939 5.237 1.00 67.00 101 ARG A CA 1
ATOM 808 C C . ARG A 1 101 ? 10.825 10.392 6.281 1.00 67.00 101 ARG A C 1
ATOM 810 O O . ARG A 1 101 ? 10.697 9.254 6.731 1.00 67.00 101 ARG A O 1
ATOM 817 N N . ASP A 1 102 ? 11.793 11.221 6.635 1.00 55.16 102 ASP A N 1
ATOM 818 C CA . ASP A 1 102 ? 12.806 10.899 7.627 1.00 55.16 102 ASP A CA 1
ATOM 819 C C . ASP A 1 102 ? 12.170 10.562 8.993 1.00 55.16 102 ASP A C 1
ATOM 821 O O . ASP A 1 102 ? 11.111 11.089 9.363 1.00 55.16 102 ASP A O 1
ATOM 825 N N . ARG A 1 103 ? 12.815 9.668 9.757 1.00 55.41 103 ARG A N 1
ATOM 826 C CA . ARG A 1 103 ? 12.311 9.166 11.055 1.00 55.41 103 ARG A CA 1
ATOM 827 C C . ARG A 1 103 ? 12.083 10.295 12.065 1.00 55.41 103 ARG A C 1
ATOM 829 O O . ARG A 1 103 ? 11.278 10.137 12.983 1.00 55.41 103 ARG A O 1
ATOM 836 N N . SER A 1 104 ? 12.747 11.431 11.860 1.00 53.41 104 SER A N 1
ATOM 837 C CA . SER A 1 104 ? 12.602 12.674 12.618 1.00 53.41 104 SER A CA 1
ATOM 838 C C . SER A 1 104 ? 11.160 13.203 12.672 1.00 53.41 104 SER A C 1
ATOM 840 O O . SER A 1 104 ? 10.761 13.764 13.690 1.00 53.41 104 SER A O 1
ATOM 842 N N . PHE A 1 105 ? 10.333 12.950 11.650 1.00 57.31 105 PHE A N 1
ATOM 843 C CA . PHE A 1 105 ? 8.937 13.414 11.598 1.00 57.31 105 PHE A CA 1
ATOM 844 C C . PHE A 1 105 ? 7.900 12.363 12.023 1.00 57.31 105 PHE A C 1
ATOM 846 O O . PHE A 1 105 ? 6.705 12.571 11.812 1.00 57.31 105 PHE A O 1
ATOM 853 N N . MET A 1 106 ? 8.328 11.233 12.607 1.00 72.38 106 MET A N 1
ATOM 854 C CA . MET A 1 106 ? 7.446 10.128 13.023 1.00 72.38 106 MET A CA 1
ATOM 855 C C . MET A 1 106 ? 6.475 9.672 11.911 1.00 72.38 106 MET A C 1
ATOM 857 O O . MET A 1 106 ? 5.317 9.328 12.172 1.00 72.38 106 MET A O 1
ATOM 861 N N . SER A 1 107 ? 6.948 9.710 10.664 1.00 82.56 107 SER A N 1
ATOM 862 C CA . SER A 1 107 ? 6.223 9.271 9.476 1.00 82.56 107 SER A CA 1
ATOM 863 C C . SER A 1 107 ? 6.768 7.927 9.009 1.00 82.56 107 SER A C 1
ATOM 865 O O . SER A 1 107 ? 7.974 7.683 9.061 1.00 82.56 107 SER A O 1
ATOM 867 N N . TYR A 1 108 ? 5.876 7.045 8.576 1.00 85.38 108 TYR A N 1
ATOM 868 C CA . TYR A 1 108 ? 6.214 5.700 8.141 1.00 85.38 108 TYR A CA 1
ATOM 869 C C . TYR A 1 108 ? 5.443 5.356 6.874 1.00 85.38 108 TYR A C 1
ATOM 871 O O . TYR A 1 108 ? 4.251 5.645 6.764 1.00 85.38 108 TYR A O 1
ATOM 879 N N . THR A 1 109 ? 6.121 4.680 5.955 1.00 86.62 109 THR A N 1
ATOM 880 C CA . THR A 1 109 ? 5.545 4.189 4.704 1.00 86.62 109 THR A CA 1
ATOM 881 C C . THR A 1 109 ? 5.599 2.670 4.709 1.00 86.62 109 THR A C 1
ATOM 883 O O . THR A 1 109 ? 6.662 2.074 4.880 1.00 86.62 109 THR A O 1
ATOM 886 N N . LEU A 1 110 ? 4.438 2.053 4.547 1.00 86.12 110 LEU A N 1
ATOM 887 C CA . LEU A 1 110 ? 4.243 0.623 4.401 1.00 86.12 110 LEU A CA 1
ATOM 888 C C . LEU A 1 110 ? 3.733 0.362 2.994 1.00 86.12 110 LEU A C 1
ATOM 890 O O . LEU A 1 110 ? 2.753 0.955 2.559 1.00 86.12 110 LEU A O 1
ATOM 894 N N . LEU A 1 111 ? 4.406 -0.543 2.306 1.00 82.12 111 LEU A N 1
ATOM 895 C CA . LEU A 1 111 ? 4.026 -1.002 0.983 1.00 82.12 111 LEU A CA 1
ATOM 896 C C . LEU A 1 111 ? 3.773 -2.497 1.080 1.00 82.12 111 LEU A C 1
ATOM 898 O O . LEU A 1 111 ? 4.651 -3.246 1.514 1.00 82.12 111 LEU A O 1
ATOM 902 N N . PHE A 1 112 ? 2.583 -2.922 0.683 1.00 76.25 112 PHE A N 1
ATOM 903 C CA . PHE A 1 112 ? 2.243 -4.326 0.555 1.00 76.25 112 PHE A CA 1
ATOM 904 C C . PHE A 1 112 ? 1.541 -4.551 -0.780 1.00 76.25 112 PHE A C 1
ATOM 906 O O . PHE A 1 112 ? 0.330 -4.393 -0.880 1.00 76.25 112 PHE A O 1
ATOM 913 N N . ALA A 1 113 ? 2.319 -4.913 -1.805 1.00 73.88 113 ALA A N 1
ATOM 914 C CA . ALA A 1 113 ? 1.823 -5.053 -3.173 1.00 73.88 113 ALA A CA 1
ATOM 915 C C . ALA A 1 113 ? 1.032 -3.805 -3.625 1.00 73.88 113 ALA A C 1
ATOM 917 O O . ALA A 1 113 ? 1.627 -2.745 -3.819 1.00 73.88 113 ALA A O 1
ATOM 918 N N . ASP A 1 114 ? -0.286 -3.935 -3.761 1.00 78.75 114 ASP A N 1
ATOM 919 C CA . ASP A 1 114 ? -1.193 -2.878 -4.209 1.00 78.75 114 ASP A CA 1
ATOM 920 C C . ASP A 1 114 ? -1.580 -1.892 -3.080 1.00 78.75 114 ASP A C 1
ATOM 922 O O . ASP A 1 114 ? -2.012 -0.773 -3.358 1.00 78.75 114 ASP A O 1
ATOM 926 N N . ASP A 1 115 ? -1.381 -2.265 -1.810 1.00 83.19 115 ASP A N 1
ATOM 927 C CA . ASP A 1 115 ? -1.713 -1.438 -0.648 1.00 83.19 115 ASP A CA 1
ATOM 928 C C . ASP A 1 115 ? -0.527 -0.539 -0.259 1.00 83.19 115 ASP A C 1
ATOM 930 O O . ASP A 1 115 ? 0.483 -0.998 0.290 1.00 83.19 115 ASP A O 1
ATOM 934 N N . LEU A 1 116 ? -0.661 0.770 -0.483 1.00 88.94 116 LEU A N 1
ATOM 935 C CA . LEU A 1 116 ? 0.259 1.783 0.031 1.00 88.94 116 LEU A CA 1
ATOM 936 C C . LEU A 1 116 ? -0.358 2.447 1.262 1.00 88.94 116 LEU A C 1
ATOM 938 O O . LEU A 1 116 ? -1.361 3.151 1.175 1.00 88.94 116 LEU A O 1
ATOM 942 N N . VAL A 1 117 ? 0.275 2.278 2.420 1.00 91.44 117 VAL A N 1
ATOM 943 C CA . VAL A 1 117 ? -0.139 2.938 3.659 1.00 91.44 117 VAL A CA 1
ATOM 944 C C . VAL A 1 117 ? 0.948 3.868 4.153 1.00 91.44 117 VAL A C 1
ATOM 946 O O . VAL A 1 117 ? 2.074 3.453 4.412 1.00 91.44 117 VAL A O 1
ATOM 949 N N . VAL A 1 118 ? 0.600 5.133 4.345 1.00 91.56 118 VAL A N 1
ATOM 950 C CA . VAL A 1 118 ? 1.511 6.137 4.897 1.00 91.56 118 VAL A CA 1
ATOM 951 C C . VAL A 1 118 ? 0.891 6.696 6.153 1.00 91.56 118 VAL A C 1
ATOM 953 O O . VAL A 1 118 ? -0.225 7.201 6.107 1.00 91.56 118 VAL A O 1
ATOM 956 N N . PHE A 1 119 ? 1.587 6.629 7.279 1.00 91.88 119 PHE A N 1
ATOM 957 C CA . PHE A 1 119 ? 1.041 7.109 8.538 1.00 91.88 119 PHE A CA 1
ATOM 958 C C . PHE A 1 119 ? 1.981 8.047 9.279 1.00 91.88 119 PHE A C 1
ATOM 960 O O . PHE A 1 119 ? 3.201 7.967 9.166 1.00 91.88 119 PHE A O 1
ATOM 967 N N . PHE A 1 120 ? 1.373 8.951 10.038 1.00 91.31 120 PHE A N 1
ATOM 968 C CA . PHE A 1 120 ? 2.014 10.046 10.747 1.00 91.31 120 PHE A CA 1
ATOM 969 C C . PHE A 1 120 ? 1.564 10.005 12.201 1.00 91.31 120 PHE A C 1
ATOM 971 O O . PHE A 1 120 ? 0.365 10.089 12.486 1.00 91.31 120 PHE A O 1
ATOM 978 N N . ILE A 1 121 ? 2.515 9.878 13.121 1.00 90.75 121 ILE A N 1
ATOM 979 C CA . ILE A 1 121 ? 2.243 9.960 14.556 1.00 90.75 121 ILE A CA 1
ATOM 980 C C . ILE A 1 121 ? 2.347 11.425 14.972 1.00 90.75 121 ILE A C 1
ATOM 982 O O . ILE A 1 121 ? 3.347 12.087 14.706 1.00 90.75 121 ILE A O 1
ATOM 986 N N . TYR A 1 122 ? 1.327 11.937 15.652 1.00 88.69 122 TYR A N 1
ATOM 987 C CA . TYR A 1 122 ? 1.271 13.331 16.074 1.00 88.69 122 TYR A CA 1
ATOM 988 C C . TYR A 1 122 ? 0.695 13.466 17.486 1.00 88.69 122 TYR A C 1
ATOM 990 O O . TYR A 1 122 ? -0.066 12.623 17.958 1.00 88.69 122 TYR A O 1
ATOM 998 N N . ASN A 1 123 ? 1.074 14.540 18.180 1.00 85.50 123 ASN A N 1
ATOM 999 C CA . ASN A 1 123 ? 0.536 14.858 19.505 1.00 85.50 123 ASN A CA 1
ATOM 1000 C C . ASN A 1 123 ? -0.652 15.825 19.385 1.00 85.50 123 ASN A C 1
ATOM 1002 O O . ASN A 1 123 ? -1.799 15.463 19.632 1.00 85.50 123 ASN A O 1
ATOM 1006 N N . LYS A 1 124 ? -0.384 17.045 18.90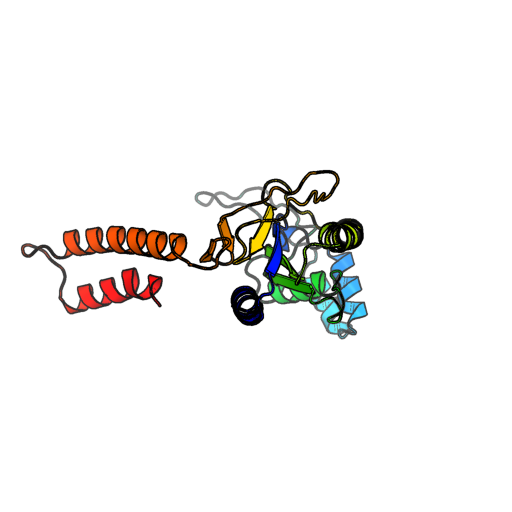6 1.00 80.31 124 LYS A N 1
ATOM 1007 C CA . LYS A 1 124 ? -1.409 18.042 18.582 1.00 80.31 124 LYS A CA 1
ATOM 1008 C C . LYS A 1 124 ? -1.614 18.089 17.064 1.00 80.31 124 LYS A C 1
ATOM 1010 O O . LYS A 1 124 ? -0.639 17.936 16.334 1.00 80.31 124 LYS A O 1
ATOM 1015 N N . PRO A 1 125 ? -2.841 18.329 16.572 1.00 78.94 125 PRO A N 1
ATOM 1016 C CA . PRO A 1 125 ? -3.121 18.394 15.135 1.00 78.94 125 PRO A CA 1
ATOM 1017 C C . PRO A 1 125 ? -2.568 19.663 14.461 1.00 78.94 125 PRO A C 1
ATOM 1019 O O . PRO A 1 125 ? -2.722 19.831 13.253 1.00 78.94 125 PRO A O 1
ATOM 1022 N N . VAL A 1 126 ? -1.928 20.554 15.227 1.00 73.94 126 VAL A N 1
ATOM 1023 C CA . VAL A 1 126 ? -1.283 21.771 14.727 1.00 73.94 126 VAL A CA 1
ATOM 1024 C C . VAL A 1 126 ? -0.223 21.361 13.698 1.00 73.94 126 VAL A C 1
ATOM 1026 O O . VAL A 1 126 ? 0.707 20.631 14.026 1.00 73.94 126 VAL A O 1
ATOM 1029 N N . ASN A 1 127 ? -0.401 21.796 12.449 1.00 81.81 127 ASN A N 1
ATOM 1030 C CA . ASN A 1 127 ? 0.434 21.503 11.271 1.00 81.81 127 ASN A CA 1
ATOM 1031 C C . ASN A 1 127 ? 0.302 20.107 10.635 1.00 81.81 127 ASN A C 1
ATOM 1033 O O . ASN A 1 127 ? 0.943 19.862 9.612 1.00 81.81 127 ASN A O 1
ATOM 1037 N N . LEU A 1 128 ? -0.563 19.220 11.139 1.00 87.50 128 LEU A N 1
ATOM 1038 C CA . LEU A 1 128 ? -0.731 17.874 10.569 1.00 87.50 128 LEU A CA 1
ATOM 1039 C C . LEU A 1 128 ? -1.147 17.918 9.089 1.00 87.50 128 LEU A C 1
ATOM 1041 O O . LEU A 1 128 ? -0.537 17.254 8.255 1.00 87.50 128 LEU A O 1
ATOM 1045 N N . GLN A 1 129 ? -2.137 18.749 8.746 1.00 90.81 129 GLN A N 1
ATOM 1046 C CA . GLN A 1 129 ? -2.597 18.906 7.362 1.00 90.81 129 GLN A CA 1
ATOM 1047 C C . GLN A 1 129 ? -1.474 19.378 6.428 1.00 90.81 129 GLN A C 1
ATOM 1049 O O . GLN A 1 129 ? -1.331 18.858 5.326 1.00 90.81 129 GLN A O 1
ATOM 1054 N N . GLY A 1 130 ? -0.663 20.348 6.865 1.00 88.94 130 GLY A N 1
ATOM 1055 C CA . GLY A 1 130 ? 0.455 20.868 6.074 1.00 88.94 130 GLY A CA 1
ATOM 1056 C C . GLY A 1 130 ? 1.538 19.815 5.843 1.00 88.94 130 GLY A C 1
ATOM 1057 O O . GLY A 1 130 ? 2.003 19.648 4.719 1.00 88.94 130 GLY A O 1
ATOM 1058 N N . ILE A 1 131 ? 1.882 19.047 6.882 1.00 88.62 131 ILE A N 1
ATOM 1059 C CA . ILE A 1 131 ? 2.849 17.944 6.798 1.00 88.62 131 ILE A CA 1
ATOM 1060 C C . ILE A 1 131 ? 2.391 16.906 5.772 1.00 88.62 131 ILE A C 1
ATOM 1062 O O . ILE A 1 131 ? 3.181 16.536 4.900 1.00 88.62 131 ILE A O 1
ATOM 1066 N N . ILE A 1 132 ? 1.128 16.479 5.854 1.00 90.88 132 ILE A N 1
ATOM 1067 C CA . ILE A 1 132 ? 0.559 15.467 4.962 1.00 90.88 132 ILE A CA 1
ATOM 1068 C C . ILE A 1 132 ? 0.454 16.000 3.531 1.00 90.88 132 ILE A C 1
ATOM 1070 O O . ILE A 1 132 ? 0.887 15.328 2.602 1.00 90.88 132 ILE A O 1
ATOM 1074 N N . ASN A 1 133 ? -0.048 17.220 3.331 1.00 91.19 133 ASN A N 1
ATOM 1075 C CA . ASN A 1 133 ? -0.154 17.802 1.992 1.00 91.19 133 ASN A CA 1
ATOM 1076 C C . ASN A 1 133 ? 1.218 18.018 1.341 1.00 91.19 133 ASN A C 1
ATOM 1078 O O . ASN A 1 133 ? 1.354 17.813 0.140 1.00 91.19 133 ASN A O 1
ATOM 1082 N N . ASN A 1 134 ? 2.253 18.372 2.108 1.00 89.75 134 ASN A N 1
ATOM 1083 C CA . ASN A 1 134 ? 3.617 18.431 1.581 1.00 89.75 134 ASN A CA 1
ATOM 1084 C C . ASN A 1 134 ? 4.118 17.046 1.154 1.00 89.75 134 ASN A C 1
ATOM 1086 O O . ASN A 1 134 ? 4.764 16.929 0.123 1.00 89.75 134 ASN A O 1
ATOM 1090 N N . TYR A 1 135 ? 3.786 15.992 1.906 1.00 90.25 135 TYR A N 1
ATOM 1091 C CA . TYR A 1 135 ? 4.117 14.625 1.509 1.00 90.25 135 TYR A CA 1
ATOM 1092 C C . TYR A 1 135 ? 3.388 14.214 0.222 1.00 90.25 135 TYR A C 1
ATOM 1094 O O . TYR A 1 135 ? 4.005 13.678 -0.691 1.00 90.25 135 TYR A O 1
ATOM 1102 N N . LEU A 1 136 ? 2.091 14.516 0.108 1.00 90.81 136 LEU A N 1
ATOM 1103 C CA . LEU A 1 136 ? 1.316 14.236 -1.103 1.00 90.81 136 LEU A CA 1
ATOM 1104 C C . LEU A 1 136 ? 1.889 14.970 -2.328 1.00 90.81 136 LEU A C 1
ATOM 1106 O O . LEU A 1 136 ? 1.984 14.373 -3.395 1.00 90.81 136 LEU A O 1
ATOM 1110 N N . LYS A 1 137 ? 2.370 16.210 -2.163 1.00 91.12 137 LYS A N 1
ATOM 1111 C CA . LYS A 1 137 ? 3.060 16.972 -3.222 1.00 91.12 137 LYS A CA 1
ATOM 1112 C C . LYS A 1 137 ? 4.378 16.347 -3.689 1.00 91.12 137 LYS A C 1
ATOM 1114 O O . LYS A 1 137 ? 4.764 16.577 -4.827 1.00 91.12 137 LYS A O 1
ATOM 1119 N N . GLU A 1 138 ? 5.071 15.595 -2.837 1.00 91.00 138 GLU A N 1
ATOM 112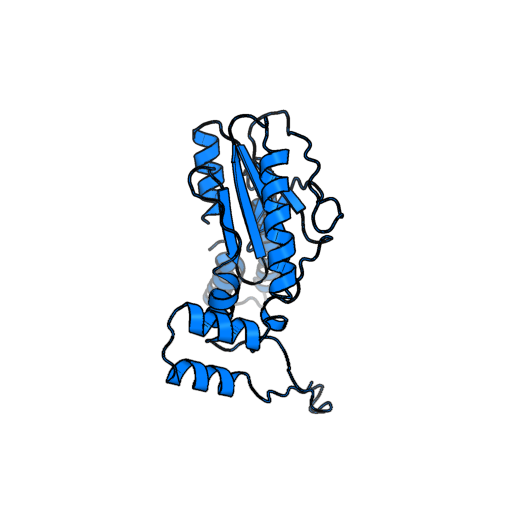0 C CA . GLU A 1 138 ? 6.272 14.828 -3.211 1.00 91.00 138 GLU A CA 1
ATOM 1121 C C . GLU A 1 138 ? 5.898 13.478 -3.841 1.00 91.00 138 GLU A C 1
ATOM 1123 O O . GLU A 1 138 ? 6.541 13.018 -4.784 1.00 91.00 138 GLU A O 1
ATOM 1128 N N . LEU A 1 139 ? 4.832 12.850 -3.341 1.00 91.50 139 LEU A N 1
ATOM 1129 C CA . LEU A 1 139 ? 4.362 11.549 -3.805 1.00 91.50 139 LEU A CA 1
ATOM 1130 C C . LEU A 1 139 ? 3.762 11.612 -5.218 1.00 91.50 139 LEU A C 1
ATOM 1132 O O . LEU A 1 139 ? 4.055 10.749 -6.039 1.00 91.50 139 LEU A O 1
ATOM 1136 N N . GLU A 1 140 ? 2.943 12.620 -5.521 1.00 92.38 140 GLU A N 1
ATOM 1137 C CA . GLU A 1 140 ? 2.312 12.803 -6.837 1.00 92.38 140 GLU A CA 1
ATOM 1138 C C . GLU A 1 140 ? 3.304 12.779 -8.017 1.00 92.38 140 GLU A C 1
ATOM 1140 O O . GLU A 1 140 ? 3.117 11.958 -8.920 1.00 92.38 140 GLU A O 1
ATOM 1145 N N . PRO A 1 141 ? 4.364 13.612 -8.050 1.00 93.25 141 PRO A N 1
ATOM 1146 C CA . PRO A 1 141 ? 5.320 13.597 -9.151 1.00 93.25 141 PRO A CA 1
ATOM 1147 C C . PRO A 1 141 ? 6.098 12.282 -9.224 1.00 93.25 141 PRO A C 1
ATOM 1149 O O . PRO A 1 141 ? 6.401 11.833 -10.327 1.00 93.25 141 PRO A O 1
ATOM 1152 N N . TRP A 1 142 ? 6.375 11.631 -8.087 1.00 93.00 142 TRP A N 1
ATOM 1153 C CA . TRP A 1 142 ? 7.011 10.312 -8.071 1.00 93.00 142 TRP A CA 1
ATOM 1154 C C . TRP A 1 142 ? 6.110 9.236 -8.694 1.00 93.00 142 TRP A C 1
ATOM 1156 O O . TRP A 1 142 ? 6.560 8.436 -9.509 1.00 93.00 142 TRP A O 1
ATOM 1166 N N . LEU A 1 143 ? 4.811 9.234 -8.385 1.00 91.88 143 LEU A N 1
ATOM 1167 C CA . LEU A 1 143 ? 3.863 8.310 -9.014 1.00 91.88 143 LEU A CA 1
ATOM 1168 C C . LEU A 1 143 ? 3.794 8.527 -10.528 1.00 91.88 143 LEU A C 1
ATOM 1170 O O . LEU A 1 143 ? 3.776 7.559 -11.287 1.00 91.88 143 LEU A O 1
ATOM 1174 N N . LEU A 1 144 ? 3.790 9.790 -10.967 1.00 92.44 144 LEU A N 1
ATOM 1175 C CA . LEU A 1 144 ? 3.770 10.142 -12.386 1.00 92.44 144 LEU A CA 1
ATOM 1176 C C . LEU A 1 144 ? 5.056 9.714 -13.103 1.00 92.44 144 LEU A C 1
ATOM 1178 O O . LEU A 1 144 ? 4.974 9.114 -14.176 1.00 92.44 144 LEU A O 1
ATOM 1182 N N . SER A 1 145 ? 6.231 9.968 -12.518 1.00 92.88 145 SER A N 1
ATOM 1183 C CA . SER A 1 145 ? 7.518 9.596 -13.120 1.00 92.88 145 SER A CA 1
ATOM 1184 C C . SER A 1 145 ? 7.671 8.079 -13.255 1.00 92.88 145 SER A C 1
ATOM 1186 O O . SER A 1 145 ? 8.154 7.594 -14.279 1.00 92.88 145 SER A O 1
ATOM 1188 N N . TRP A 1 146 ? 7.172 7.323 -12.276 1.00 91.81 146 TRP A N 1
ATOM 1189 C CA . TRP A 1 146 ? 7.160 5.860 -12.290 1.00 91.81 146 TRP A CA 1
ATOM 1190 C C . TRP A 1 146 ? 5.879 5.260 -12.879 1.00 91.81 146 TRP A C 1
ATOM 1192 O O . TRP A 1 146 ? 5.635 4.070 -12.729 1.00 91.81 146 TRP A O 1
ATOM 1202 N N . LYS A 1 147 ? 5.047 6.045 -13.577 1.00 91.69 147 LYS A N 1
ATOM 1203 C CA . LYS A 1 147 ? 3.828 5.568 -14.268 1.00 91.69 147 LYS A CA 1
ATOM 1204 C C . LYS A 1 147 ? 2.888 4.728 -13.379 1.00 91.69 147 LYS A C 1
ATOM 1206 O O . LYS A 1 147 ? 2.111 3.906 -13.874 1.00 91.69 147 LYS A O 1
ATOM 1211 N N . MET A 1 148 ? 2.932 4.944 -12.067 1.00 90.12 148 MET A N 1
ATOM 1212 C CA . MET A 1 148 ? 2.053 4.310 -11.093 1.00 90.12 148 MET A CA 1
ATOM 1213 C C . MET A 1 148 ? 0.760 5.114 -10.991 1.00 90.12 148 MET A C 1
ATOM 1215 O O . MET A 1 148 ? 0.753 6.339 -11.104 1.00 90.12 148 MET A O 1
ATOM 1219 N N . CYS A 1 149 ? -0.363 4.433 -10.776 1.00 88.56 149 CYS A N 1
ATOM 1220 C CA . CYS A 1 149 ? -1.638 5.113 -10.579 1.00 88.56 149 CYS A CA 1
ATOM 1221 C C . CYS A 1 149 ? -2.293 4.660 -9.292 1.00 88.56 149 CYS A C 1
ATOM 1223 O O . CYS A 1 149 ? -2.340 3.469 -8.993 1.00 88.56 149 CYS A O 1
ATOM 1225 N N . ILE A 1 150 ? -2.838 5.634 -8.578 1.00 90.00 150 ILE A N 1
ATOM 1226 C CA . ILE A 1 150 ? -3.657 5.421 -7.395 1.00 90.00 150 ILE A CA 1
ATOM 1227 C C . ILE A 1 150 ? -5.119 5.550 -7.807 1.00 90.00 150 ILE A C 1
ATOM 1229 O O . ILE A 1 150 ? -5.444 6.420 -8.614 1.00 90.00 150 ILE A O 1
ATOM 1233 N N . SER A 1 151 ? -5.989 4.704 -7.255 1.00 89.38 151 SER A N 1
ATOM 1234 C CA . SER A 1 151 ? -7.444 4.840 -7.351 1.00 89.38 151 SER A CA 1
ATOM 1235 C C . SER A 1 151 ? -7.937 5.795 -6.262 1.00 89.38 151 SER A C 1
ATOM 1237 O O . SER A 1 151 ? -8.034 5.382 -5.104 1.00 89.38 151 SER A O 1
ATOM 1239 N N . PRO A 1 152 ? -8.297 7.055 -6.578 1.00 84.50 152 PRO A N 1
ATOM 1240 C CA . PRO A 1 152 ? -8.708 8.019 -5.557 1.00 84.50 152 PRO A CA 1
ATOM 1241 C C . PRO A 1 152 ? -10.020 7.615 -4.876 1.00 84.50 152 PRO A C 1
ATOM 1243 O O . PRO A 1 152 ? -10.214 7.901 -3.706 1.00 84.50 152 PRO A O 1
ATOM 1246 N N . GLU A 1 153 ? -10.892 6.900 -5.592 1.00 84.25 153 GLU A N 1
ATOM 1247 C CA . GLU A 1 153 ? -12.194 6.422 -5.100 1.00 84.25 153 GLU A CA 1
ATOM 1248 C C . GLU A 1 153 ? -12.072 5.307 -4.055 1.00 84.25 153 GLU A C 1
ATOM 1250 O O . GLU A 1 153 ? -12.936 5.160 -3.196 1.00 84.25 153 GLU A O 1
ATOM 1255 N N . LYS A 1 154 ? -10.990 4.527 -4.121 1.00 87.69 154 LYS A N 1
ATOM 1256 C CA . LYS A 1 154 ? -10.674 3.464 -3.157 1.00 87.69 154 LYS A CA 1
ATOM 1257 C C . LYS A 1 154 ? -9.712 3.926 -2.067 1.00 87.69 154 LYS A C 1
ATOM 1259 O O . LYS A 1 154 ? -9.506 3.223 -1.083 1.00 87.69 154 LYS A O 1
ATOM 1264 N N . SER A 1 155 ? -9.118 5.100 -2.255 1.00 92.12 155 SER A N 1
ATOM 1265 C CA . SER A 1 155 ? -8.171 5.679 -1.318 1.00 92.12 155 SER A CA 1
ATOM 1266 C C . SER A 1 155 ? -8.906 6.516 -0.284 1.00 92.12 155 SER A C 1
ATOM 1268 O O . SER A 1 155 ? -9.860 7.226 -0.589 1.00 92.12 155 SER A O 1
ATOM 1270 N N . SER A 1 156 ? -8.459 6.455 0.960 1.00 94.06 156 SER A N 1
ATOM 1271 C CA . SER A 1 156 ? -9.042 7.233 2.049 1.00 94.06 156 SER A CA 1
ATOM 1272 C C . SER A 1 156 ? -8.001 7.503 3.120 1.00 94.06 156 SER A C 1
ATOM 1274 O O . SER A 1 156 ? -6.927 6.900 3.137 1.00 94.06 156 SER A O 1
ATOM 1276 N N . TYR A 1 157 ? -8.302 8.420 4.031 1.00 94.75 157 TYR A N 1
ATOM 1277 C CA . TYR A 1 157 ? -7.497 8.594 5.230 1.00 94.75 157 TYR A CA 1
ATOM 1278 C C . TYR A 1 157 ? -8.305 8.275 6.478 1.00 94.75 157 TYR A C 1
ATOM 1280 O O . TYR A 1 157 ? -9.527 8.409 6.522 1.00 94.75 157 TYR A O 1
ATOM 1288 N N . MET A 1 158 ? -7.606 7.873 7.527 1.00 94.06 158 MET A N 1
ATOM 1289 C CA . MET A 1 158 ? -8.201 7.508 8.797 1.00 94.06 158 MET A CA 1
ATOM 1290 C C . MET A 1 158 ? -7.389 8.085 9.943 1.00 94.06 158 MET A C 1
ATOM 1292 O O . MET A 1 158 ? -6.157 8.091 9.930 1.00 94.06 158 MET A O 1
ATOM 1296 N N . ILE A 1 159 ? -8.099 8.571 10.956 1.00 94.00 159 ILE A N 1
ATOM 1297 C CA . ILE A 1 159 ? -7.492 9.123 12.162 1.00 94.00 159 ILE A CA 1
ATOM 1298 C C . ILE A 1 159 ? -7.756 8.172 13.317 1.00 94.00 159 ILE A C 1
ATOM 1300 O O . ILE A 1 159 ? -8.897 8.005 13.755 1.00 94.00 159 ILE A O 1
ATOM 1304 N N . PHE A 1 160 ? -6.677 7.587 13.818 1.00 93.00 160 PHE A N 1
ATOM 1305 C CA . PHE A 1 160 ? -6.655 6.779 15.019 1.00 93.00 160 PHE A CA 1
ATOM 1306 C C . PHE A 1 160 ? -6.392 7.681 16.221 1.00 93.00 160 PHE A C 1
ATOM 1308 O O . PHE A 1 160 ? -5.312 8.260 16.363 1.00 93.00 160 PHE A O 1
ATOM 1315 N N . THR A 1 161 ? -7.388 7.829 17.090 1.00 90.94 161 THR A N 1
ATOM 1316 C CA . THR A 1 161 ? -7.279 8.668 18.287 1.00 90.94 161 THR A CA 1
ATOM 1317 C C . THR A 1 161 ? -8.232 8.201 19.383 1.00 90.94 161 THR A C 1
ATOM 1319 O O . THR A 1 161 ? -9.340 7.737 19.111 1.00 90.94 161 THR A O 1
ATOM 1322 N N . ARG A 1 162 ? -7.805 8.356 20.641 1.00 87.88 162 ARG A N 1
ATOM 1323 C CA . ARG A 1 162 ? -8.665 8.195 21.825 1.00 87.88 162 ARG A CA 1
ATOM 1324 C C . ARG A 1 162 ? -9.369 9.496 22.221 1.00 87.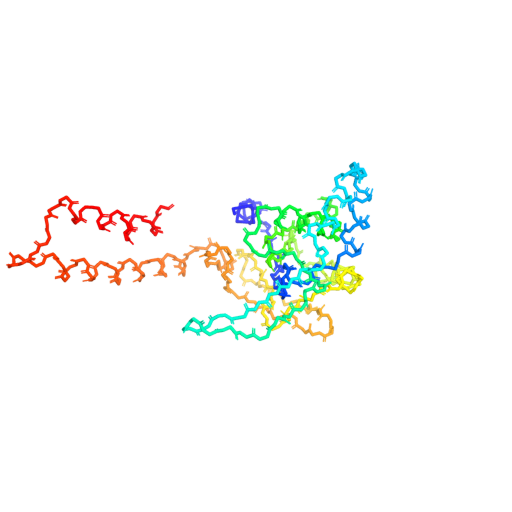88 162 ARG A C 1
ATOM 1326 O O . ARG A 1 162 ? -10.261 9.471 23.066 1.00 87.88 162 ARG A O 1
ATOM 1333 N N . ASN A 1 163 ? -9.007 10.617 21.596 1.00 84.38 163 ASN A N 1
ATOM 1334 C CA . ASN A 1 163 ? -9.626 11.907 21.865 1.00 84.38 163 ASN A CA 1
ATOM 1335 C C . ASN A 1 163 ? -11.063 11.947 21.329 1.00 84.38 163 ASN A C 1
ATOM 1337 O O . ASN A 1 163 ? -11.399 11.304 20.333 1.00 84.38 163 ASN A O 1
ATOM 1341 N N . LYS A 1 164 ? -11.924 12.723 21.998 1.00 79.00 164 LYS A N 1
ATOM 1342 C CA . LYS A 1 164 ? -13.326 12.892 21.584 1.00 79.00 164 LYS A CA 1
ATOM 1343 C C . LYS A 1 164 ? -13.447 13.668 20.269 1.00 79.00 164 LYS A C 1
ATOM 1345 O O . LYS A 1 164 ? -14.310 13.346 19.460 1.00 79.00 164 LYS A O 1
ATOM 1350 N N . SER A 1 165 ? -12.582 14.659 20.052 1.00 78.56 165 SER A N 1
ATOM 1351 C CA . SER A 1 165 ? -12.537 15.449 18.824 1.00 78.56 165 SER A CA 1
ATOM 1352 C C . SER A 1 165 ? -11.550 14.852 17.819 1.00 78.56 165 SER A C 1
ATOM 1354 O O . SER A 1 165 ? -10.390 14.581 18.137 1.00 78.56 165 SER A O 1
ATOM 1356 N N . LYS A 1 166 ? -12.015 14.667 16.581 1.00 81.19 166 LYS A N 1
ATOM 1357 C CA . LYS A 1 166 ? -11.169 14.330 15.432 1.00 81.19 166 LYS A CA 1
ATOM 1358 C C . LYS A 1 166 ? -10.933 15.603 14.622 1.00 81.19 166 LYS A C 1
ATOM 1360 O O . LYS A 1 166 ? -11.902 16.315 14.363 1.00 81.19 166 LYS A O 1
ATOM 1365 N N . PRO A 1 167 ? -9.690 15.910 14.224 1.00 83.06 167 PRO A N 1
ATOM 1366 C CA . PRO A 1 167 ? -9.456 17.032 13.334 1.00 83.06 167 PRO A CA 1
ATOM 1367 C C . PRO A 1 167 ? -10.039 16.709 11.953 1.00 83.06 167 PRO A C 1
ATOM 1369 O O . PRO A 1 167 ? -9.914 15.583 11.470 1.00 83.06 167 PRO A O 1
ATOM 1372 N N . LEU A 1 168 ? -10.666 17.705 11.335 1.00 84.25 168 LEU A N 1
ATOM 1373 C CA . LEU A 1 168 ? -11.069 17.664 9.933 1.00 84.25 168 LEU A CA 1
ATOM 1374 C C . LEU A 1 168 ? -9.866 18.095 9.096 1.00 84.25 168 LEU A C 1
ATOM 1376 O O . LEU A 1 168 ? -9.324 19.179 9.318 1.00 84.25 168 LEU A O 1
ATOM 1380 N N . LEU A 1 169 ? -9.419 17.233 8.184 1.00 88.50 169 LEU A N 1
ATOM 1381 C CA . LEU A 1 169 ? -8.276 17.503 7.316 1.00 88.50 169 LEU A CA 1
ATOM 1382 C C . LEU A 1 169 ? -8.746 17.615 5.866 1.00 88.50 169 LEU A C 1
ATOM 1384 O O . LEU A 1 169 ? -9.428 16.725 5.358 1.00 88.50 169 LEU A O 1
ATOM 1388 N N . ASN A 1 170 ? -8.314 18.677 5.191 1.00 90.25 170 ASN A N 1
ATOM 1389 C CA . ASN A 1 170 ? -8.498 18.842 3.752 1.00 90.25 170 ASN A CA 1
ATOM 1390 C C . ASN A 1 170 ? -7.247 18.325 3.036 1.00 90.25 170 ASN A C 1
ATOM 1392 O O . ASN A 1 170 ? -6.246 19.041 2.899 1.00 90.25 170 ASN A O 1
ATOM 1396 N N . LEU A 1 171 ? -7.301 17.052 2.645 1.00 90.56 171 LEU A N 1
ATOM 1397 C CA . LEU A 1 171 ? -6.217 16.337 1.980 1.00 90.56 171 LEU A CA 1
ATOM 1398 C C . LEU A 1 171 ? -6.595 16.083 0.528 1.00 90.56 171 LEU A C 1
ATOM 1400 O O . LEU A 1 171 ? -7.638 15.491 0.262 1.00 90.56 171 LEU A O 1
ATOM 1404 N N . ASN A 1 172 ? -5.734 16.500 -0.396 1.00 88.44 172 ASN A N 1
ATOM 1405 C CA . ASN A 1 172 ? -5.972 16.342 -1.825 1.00 88.44 172 ASN A CA 1
ATOM 1406 C C . ASN A 1 172 ? -4.865 15.499 -2.454 1.00 88.44 172 ASN A C 1
ATOM 1408 O O . ASN A 1 172 ? -3.690 15.760 -2.216 1.00 88.44 172 ASN A O 1
ATOM 1412 N N . LEU A 1 173 ? -5.259 14.539 -3.287 1.00 86.88 173 LEU A N 1
ATOM 1413 C CA . LEU A 1 173 ? -4.376 13.747 -4.135 1.00 86.88 173 LEU A CA 1
ATOM 1414 C C . LEU A 1 173 ? -4.855 13.875 -5.588 1.00 86.88 173 LEU A C 1
ATOM 1416 O O . LEU A 1 173 ? -6.020 13.614 -5.890 1.00 86.88 173 LEU A O 1
ATOM 1420 N N . PHE A 1 174 ? -3.983 14.321 -6.490 1.00 86.06 174 PHE A N 1
ATOM 1421 C CA . PHE A 1 174 ? -4.288 14.646 -7.888 1.00 86.06 174 PHE A CA 1
ATOM 1422 C C . PHE A 1 174 ? -5.506 15.575 -8.034 1.00 86.06 174 PHE A C 1
ATOM 1424 O O . PHE A 1 174 ? -6.387 15.353 -8.865 1.00 86.06 174 PHE A O 1
ATOM 1431 N N . LYS A 1 175 ? -5.575 16.618 -7.191 1.00 84.19 175 LYS A N 1
ATOM 1432 C CA . LYS A 1 175 ? -6.702 17.574 -7.096 1.00 84.19 175 LYS A CA 1
ATOM 1433 C C . LYS A 1 175 ? -8.056 16.952 -6.705 1.00 84.19 175 LYS A C 1
ATOM 1435 O O . LYS A 1 175 ? -9.073 17.637 -6.781 1.00 84.19 175 LYS A O 1
ATOM 1440 N N . ARG A 1 176 ? -8.095 15.692 -6.261 1.00 87.44 176 ARG A N 1
ATOM 1441 C CA . ARG A 1 176 ? -9.287 15.054 -5.685 1.00 87.44 176 ARG A CA 1
ATOM 1442 C C . ARG A 1 176 ? -9.159 14.983 -4.168 1.00 87.44 176 ARG A C 1
ATOM 1444 O O . ARG A 1 176 ? -8.090 14.657 -3.660 1.00 87.44 176 ARG A O 1
ATOM 1451 N N . SER A 1 177 ? -10.244 15.285 -3.462 1.00 89.31 177 SER A N 1
ATOM 1452 C CA . SER A 1 177 ? -10.282 15.194 -2.000 1.00 89.31 177 SER A CA 1
ATOM 1453 C C . SER A 1 177 ? -10.249 13.732 -1.560 1.00 89.31 177 SER A C 1
ATOM 1455 O O . SER A 1 177 ? -11.022 12.917 -2.067 1.00 89.31 177 SER A O 1
ATOM 1457 N N . LEU A 1 178 ? -9.355 13.401 -0.629 1.00 91.81 178 LEU A N 1
ATOM 1458 C CA . LEU A 1 178 ? -9.326 12.096 0.021 1.00 91.81 178 LEU A CA 1
ATOM 1459 C C . LEU A 1 178 ? -10.385 12.076 1.132 1.00 91.81 178 LEU A C 1
ATOM 1461 O O . LEU A 1 178 ? -10.307 12.895 2.049 1.00 91.81 178 LEU A O 1
ATOM 1465 N N . PRO A 1 179 ? -11.359 11.154 1.099 1.00 92.62 179 PRO A N 1
ATOM 1466 C CA . PRO A 1 179 ? -12.382 11.078 2.131 1.00 92.62 179 PRO A CA 1
ATOM 1467 C C . PRO A 1 179 ? -11.807 10.569 3.458 1.00 92.62 179 PRO A C 1
ATOM 1469 O O . PRO A 1 179 ? -10.922 9.707 3.491 1.00 92.62 179 PRO A O 1
ATOM 1472 N N . GLN A 1 180 ? -12.359 11.070 4.565 1.00 92.69 180 GLN A N 1
ATOM 1473 C CA . GLN A 1 180 ? -12.099 10.523 5.893 1.00 92.69 180 GLN A CA 1
ATOM 1474 C C . GLN A 1 180 ? -12.960 9.279 6.118 1.00 92.69 180 GLN A C 1
ATOM 1476 O O . GLN A 1 180 ? -14.186 9.358 6.048 1.00 92.69 180 GLN A O 1
ATOM 1481 N N . SER A 1 181 ? -12.339 8.158 6.479 1.00 91.56 181 SER A N 1
ATOM 1482 C CA . SER A 1 181 ? -13.049 6.965 6.932 1.00 91.56 181 SER A CA 1
ATOM 1483 C C . SER A 1 181 ? -12.915 6.747 8.442 1.00 91.56 181 SER A C 1
ATOM 1485 O O . SER A 1 181 ? -11.917 7.103 9.074 1.00 91.56 181 SER A O 1
ATOM 1487 N N . ASN A 1 182 ? -13.946 6.139 9.034 1.00 89.75 182 ASN A N 1
ATOM 1488 C CA . ASN A 1 182 ? -13.962 5.701 10.434 1.00 89.75 182 ASN A CA 1
ATOM 1489 C C . ASN A 1 182 ? -13.662 4.209 10.603 1.00 89.75 182 ASN A C 1
ATOM 1491 O O . ASN A 1 182 ? -13.340 3.786 11.718 1.00 89.75 182 ASN A O 1
ATOM 1495 N N . THR A 1 183 ? -13.787 3.437 9.523 1.00 90.56 183 THR A N 1
ATOM 1496 C CA . THR A 1 183 ? -13.494 2.004 9.476 1.00 90.56 183 THR A CA 1
ATOM 1497 C C . THR A 1 183 ? -12.776 1.673 8.174 1.00 90.56 183 THR A C 1
ATOM 1499 O O . THR A 1 183 ? -13.105 2.222 7.123 1.00 90.56 183 THR A O 1
ATOM 1502 N N . ILE A 1 184 ? -11.772 0.805 8.225 1.00 90.69 184 ILE A N 1
ATOM 1503 C CA . ILE A 1 184 ? -11.046 0.391 7.025 1.00 90.69 184 ILE A CA 1
ATOM 1504 C C . ILE A 1 184 ? -10.621 -1.061 7.117 1.00 90.69 184 ILE A C 1
ATOM 1506 O O . ILE A 1 184 ? -10.207 -1.528 8.176 1.00 90.69 184 ILE A O 1
ATOM 1510 N N . LYS A 1 185 ? -10.709 -1.776 5.998 1.00 88.12 185 LYS A N 1
ATOM 1511 C CA . LYS A 1 185 ? -10.176 -3.128 5.882 1.00 88.12 185 LYS A CA 1
ATOM 1512 C C . LYS A 1 185 ? -8.743 -3.044 5.376 1.00 88.12 185 LYS A C 1
ATOM 1514 O O . LYS A 1 185 ? -8.511 -2.536 4.287 1.00 88.12 185 LYS A O 1
ATOM 1519 N N . PHE A 1 186 ? -7.796 -3.536 6.163 1.00 87.00 186 PHE A N 1
ATOM 1520 C CA . PHE A 1 186 ? -6.376 -3.529 5.835 1.00 87.00 186 PHE A CA 1
ATOM 1521 C C . PHE A 1 186 ? -5.788 -4.919 6.075 1.00 87.00 186 PHE A C 1
ATOM 1523 O O . PHE A 1 186 ? -5.877 -5.442 7.187 1.00 87.00 186 PHE A O 1
ATOM 1530 N N . LEU A 1 187 ? -5.217 -5.533 5.031 1.00 83.25 187 LEU A N 1
ATOM 1531 C CA . LEU A 1 187 ? -4.648 -6.891 5.071 1.00 83.25 187 LEU A CA 1
ATOM 1532 C C . LEU A 1 187 ? -5.594 -7.936 5.697 1.00 83.25 187 LEU A C 1
ATOM 1534 O O . LEU A 1 187 ? -5.181 -8.781 6.485 1.00 83.25 187 LEU A O 1
ATOM 1538 N N . GLY A 1 188 ? -6.889 -7.845 5.381 1.00 83.38 188 GLY A N 1
ATOM 1539 C CA . GLY A 1 188 ? -7.917 -8.761 5.888 1.00 83.38 188 GLY A CA 1
ATOM 1540 C C . GLY A 1 188 ? -8.505 -8.405 7.258 1.00 83.38 188 GLY A C 1
ATOM 1541 O O . GLY A 1 188 ? -9.525 -8.985 7.621 1.00 83.38 188 GLY A O 1
ATOM 1542 N N . VAL A 1 189 ? -7.946 -7.422 7.971 1.00 86.06 189 VAL A N 1
ATOM 1543 C CA . VAL A 1 189 ? -8.420 -6.988 9.294 1.00 86.06 189 VAL A CA 1
ATOM 1544 C C . VAL A 1 189 ? -9.184 -5.672 9.190 1.00 86.06 189 VAL A C 1
ATOM 1546 O O . VAL A 1 189 ? -8.699 -4.704 8.604 1.00 86.06 189 VAL A O 1
ATOM 1549 N N . THR A 1 190 ? -10.372 -5.620 9.788 1.00 89.31 190 THR A N 1
ATOM 1550 C CA . THR A 1 190 ? -11.197 -4.406 9.837 1.00 89.31 190 THR A CA 1
ATOM 1551 C C . THR A 1 190 ? -10.810 -3.561 11.052 1.00 89.31 190 THR A C 1
ATOM 1553 O O . THR A 1 190 ? -11.038 -3.943 12.198 1.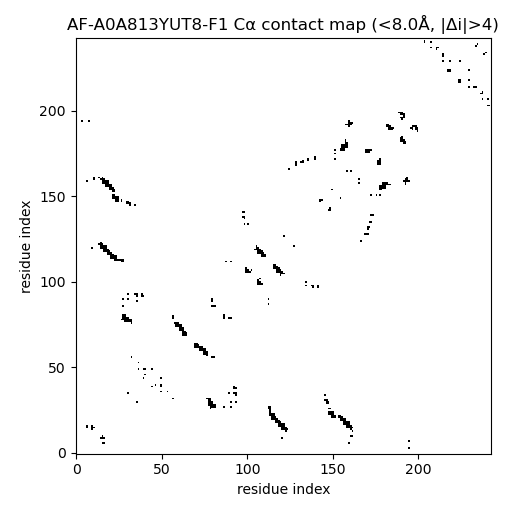00 89.31 190 THR A O 1
ATOM 1556 N N . LEU A 1 191 ? -10.205 -2.401 10.805 1.00 91.00 191 LEU A N 1
ATOM 1557 C CA . LEU A 1 191 ? -9.749 -1.457 11.820 1.00 91.00 191 LEU A CA 1
ATOM 1558 C C . LEU A 1 191 ? -10.775 -0.341 12.011 1.00 91.00 191 LEU A C 1
ATOM 1560 O O . LEU A 1 191 ? -11.293 0.210 11.042 1.00 91.00 191 LEU A O 1
ATOM 1564 N N . ASP A 1 192 ? -11.026 0.035 13.261 1.00 91.94 192 ASP A N 1
ATOM 1565 C CA . ASP A 1 192 ? -11.826 1.192 13.653 1.00 91.94 192 ASP A CA 1
ATOM 1566 C C . ASP A 1 192 ? -10.943 2.303 14.240 1.00 91.94 192 ASP A C 1
ATOM 1568 O O . ASP A 1 192 ? -9.821 2.079 14.693 1.00 91.94 192 ASP A O 1
ATOM 1572 N N . CYS A 1 193 ? -11.453 3.535 14.255 1.00 89.69 193 CYS A N 1
ATOM 1573 C CA . CYS A 1 193 ? -10.683 4.717 14.674 1.00 89.69 193 CYS A CA 1
ATOM 1574 C C . CYS A 1 193 ? -10.165 4.669 16.124 1.00 89.69 193 CYS A C 1
ATOM 1576 O O . CYS A 1 193 ? -9.270 5.434 16.485 1.00 89.69 193 CYS A O 1
ATOM 1578 N N . ARG A 1 194 ? -10.721 3.789 16.961 1.00 88.00 194 ARG A N 1
ATOM 1579 C CA . ARG A 1 194 ? -10.301 3.581 18.351 1.00 88.00 194 ARG A CA 1
ATOM 1580 C C . ARG A 1 194 ? -9.497 2.298 18.551 1.00 88.00 194 ARG A C 1
ATOM 1582 O O . ARG A 1 194 ? -9.079 2.045 19.678 1.00 88.00 194 ARG A O 1
ATOM 1589 N N . LEU A 1 195 ? -9.256 1.534 17.483 1.00 88.56 195 LEU A N 1
ATOM 1590 C CA . LEU A 1 195 ? -8.558 0.251 17.512 1.00 88.56 195 LEU A CA 1
ATOM 1591 C C . LEU A 1 195 ? -9.199 -0.739 18.511 1.00 88.56 195 LEU A C 1
ATOM 1593 O O . LEU A 1 195 ? -8.509 -1.441 19.244 1.00 88.56 195 LEU A O 1
ATOM 1597 N N . THR A 1 196 ? -10.533 -0.748 18.586 1.00 87.38 196 THR A N 1
ATOM 1598 C CA . THR A 1 196 ? -11.317 -1.656 19.436 1.00 87.38 196 THR A CA 1
ATOM 1599 C C . THR A 1 196 ? -11.526 -3.030 18.812 1.00 87.38 196 THR A C 1
ATOM 1601 O O . THR A 1 196 ? -11.888 -3.953 19.533 1.00 87.38 196 THR A O 1
ATOM 1604 N N . PHE A 1 197 ? -11.342 -3.167 17.493 1.00 86.75 197 PHE A N 1
ATOM 1605 C CA . PHE A 1 197 ? -11.540 -4.410 16.732 1.00 86.75 197 PHE A CA 1
ATOM 1606 C C . PHE A 1 197 ? -12.953 -5.008 16.804 1.00 86.75 197 PHE A C 1
ATOM 1608 O O . PHE A 1 197 ? -13.161 -6.117 16.323 1.00 86.75 197 PHE A O 1
ATOM 1615 N N . LYS A 1 198 ? -13.948 -4.285 17.338 1.00 87.12 198 LYS A N 1
ATOM 1616 C CA . LYS A 1 198 ? -15.319 -4.802 17.497 1.00 87.12 198 LYS A CA 1
ATOM 1617 C C . LYS A 1 198 ? -15.906 -5.308 16.181 1.00 87.12 198 LYS A C 1
ATOM 1619 O O . LYS A 1 198 ? -16.275 -6.469 16.088 1.00 87.12 198 LYS A O 1
ATOM 1624 N N . HIS A 1 199 ? -15.864 -4.473 15.141 1.00 85.50 199 HIS A N 1
ATOM 1625 C CA . HIS A 1 199 ? -16.355 -4.846 13.811 1.00 85.50 199 HIS A CA 1
ATOM 1626 C C . HIS A 1 199 ? -15.656 -6.081 13.236 1.00 85.50 199 HIS A C 1
ATOM 1628 O O . HIS A 1 199 ? -16.298 -6.901 12.591 1.00 85.50 199 HIS A O 1
ATOM 1634 N N . TYR A 1 200 ? -14.352 -6.227 13.476 1.00 86.25 200 TYR A N 1
ATOM 1635 C CA . TYR A 1 200 ? -13.599 -7.388 13.016 1.00 86.25 200 TYR A CA 1
ATOM 1636 C C . TYR A 1 200 ? -14.009 -8.667 13.754 1.00 86.25 200 TYR A C 1
ATOM 1638 O O . TYR A 1 200 ? -14.231 -9.697 13.120 1.00 86.25 200 TYR A O 1
ATOM 1646 N N . VAL A 1 201 ? -14.161 -8.594 15.079 1.00 87.12 201 VAL A N 1
ATOM 1647 C CA . VAL A 1 201 ? -14.621 -9.722 15.901 1.00 87.12 201 VAL A CA 1
ATOM 1648 C C . VAL A 1 201 ? -16.039 -10.135 15.510 1.00 87.12 201 VAL A C 1
ATOM 1650 O O . VAL A 1 201 ? -16.301 -11.327 15.361 1.00 87.12 201 VAL A O 1
ATOM 1653 N N . ASP A 1 202 ? -16.932 -9.173 15.279 1.00 88.50 202 ASP A N 1
ATOM 1654 C CA . ASP A 1 202 ? -18.297 -9.444 14.824 1.00 88.50 202 ASP A CA 1
ATOM 1655 C C . ASP A 1 202 ? -18.301 -10.095 13.426 1.00 88.50 202 ASP A C 1
ATOM 1657 O O . ASP A 1 202 ? -18.994 -11.089 13.211 1.00 88.50 202 ASP A O 1
ATOM 1661 N N . GLU A 1 203 ? -17.465 -9.622 12.490 1.00 86.94 203 GLU A N 1
ATOM 1662 C CA . GLU A 1 203 ? -17.322 -10.220 11.152 1.00 86.94 203 GLU A CA 1
ATOM 1663 C C . GLU A 1 203 ? -16.804 -11.669 11.218 1.00 86.94 203 GLU A C 1
ATOM 1665 O O . GLU A 1 203 ? -17.310 -12.548 10.513 1.00 86.94 203 GLU A O 1
ATOM 1670 N N . ILE A 1 204 ? -15.811 -11.944 12.072 1.00 85.81 204 ILE A N 1
ATOM 1671 C CA . ILE A 1 204 ? -15.324 -13.310 12.313 1.00 85.81 204 ILE A CA 1
ATOM 1672 C C . ILE A 1 204 ? -16.433 -14.170 12.909 1.00 85.81 204 ILE A C 1
ATOM 1674 O O . ILE A 1 204 ? -16.656 -15.288 12.445 1.00 85.81 204 ILE A O 1
ATOM 1678 N N . ARG A 1 205 ? -17.146 -13.655 13.914 1.00 87.81 205 ARG A N 1
ATOM 1679 C CA . ARG A 1 205 ? -18.224 -14.377 14.590 1.00 87.81 205 ARG A CA 1
ATOM 1680 C C . ARG A 1 205 ? -19.304 -14.808 13.603 1.00 87.81 205 ARG A C 1
ATOM 1682 O O . ARG A 1 205 ? -19.694 -15.973 13.619 1.00 87.81 205 ARG A O 1
ATOM 1689 N N . GLU A 1 206 ? -19.739 -13.919 12.715 1.00 88.44 206 GLU A N 1
ATOM 1690 C CA . GLU A 1 206 ? -20.748 -14.233 11.696 1.00 88.44 206 GLU A CA 1
ATOM 1691 C C . GLU A 1 206 ? -20.257 -15.270 10.674 1.00 88.44 206 GLU A C 1
ATOM 1693 O O . GLU A 1 206 ? -20.984 -16.212 10.329 1.00 88.44 206 GLU A O 1
ATOM 1698 N N . LYS A 1 207 ? -18.991 -15.180 10.241 1.00 85.81 207 LYS A N 1
ATOM 1699 C CA . LYS A 1 207 ? -18.377 -16.203 9.373 1.00 85.81 207 LYS A CA 1
ATOM 1700 C C . LYS A 1 207 ? -18.316 -17.565 10.063 1.00 85.81 207 LYS A C 1
ATOM 1702 O O . LYS A 1 207 ? -18.673 -18.577 9.452 1.00 85.81 207 LYS A O 1
ATOM 1707 N N . CYS A 1 208 ? -17.909 -17.597 11.330 1.00 85.25 208 CYS A N 1
ATOM 1708 C CA . CYS A 1 208 ? -17.862 -18.814 12.133 1.00 85.25 208 CYS A CA 1
ATOM 1709 C C . CYS A 1 208 ? -19.261 -19.401 12.346 1.00 85.25 208 CYS A C 1
ATOM 1711 O O . CYS A 1 208 ? -19.443 -20.597 12.140 1.00 85.25 208 CYS A O 1
ATOM 1713 N N . ASN A 1 209 ? -20.266 -18.583 12.671 1.00 87.38 209 ASN A N 1
ATOM 1714 C CA . ASN A 1 209 ? -21.657 -19.021 12.834 1.00 87.38 209 ASN A CA 1
ATOM 1715 C C . ASN A 1 209 ? -22.218 -19.647 11.551 1.00 87.38 209 ASN A C 1
ATOM 1717 O O . ASN A 1 209 ? -22.838 -20.711 11.595 1.00 87.38 209 ASN A O 1
ATOM 1721 N N . SER A 1 210 ? -21.952 -19.029 10.400 1.00 84.81 210 SER A N 1
ATOM 1722 C CA . SER A 1 210 ? -22.384 -19.546 9.098 1.00 84.81 210 SER A CA 1
ATOM 1723 C C . SER A 1 210 ? -21.777 -20.923 8.805 1.00 84.81 210 SER A C 1
ATOM 1725 O O . SER A 1 210 ? -22.487 -21.847 8.405 1.00 84.81 210 SER A O 1
ATOM 1727 N N . ARG A 1 211 ? -20.477 -21.107 9.076 1.00 84.62 211 ARG A N 1
ATOM 1728 C CA . ARG A 1 211 ? -19.797 -22.404 8.907 1.00 84.62 211 ARG A CA 1
ATOM 1729 C C . ARG A 1 211 ? -20.223 -23.433 9.959 1.00 84.62 211 ARG A C 1
ATOM 1731 O O . ARG A 1 211 ? -20.391 -24.603 9.626 1.00 84.62 211 ARG A O 1
ATOM 1738 N N . LEU A 1 212 ? -20.481 -23.011 11.197 1.00 84.38 212 LEU A N 1
ATOM 1739 C CA . LEU A 1 212 ? -21.048 -23.862 12.248 1.00 84.38 212 LEU A CA 1
ATOM 1740 C C . LEU A 1 212 ? -22.420 -24.406 11.853 1.00 84.38 212 LEU A C 1
ATOM 1742 O O . LEU A 1 212 ? -22.712 -25.566 12.133 1.00 84.38 212 LEU A O 1
ATOM 1746 N N . ASN A 1 213 ? -23.253 -23.607 11.187 1.00 83.12 213 ASN A N 1
ATOM 1747 C CA . ASN A 1 213 ? -24.549 -24.072 10.700 1.00 83.12 213 ASN A CA 1
ATOM 1748 C C . ASN A 1 213 ? -24.400 -25.184 9.651 1.00 83.12 213 ASN A C 1
ATOM 1750 O O . ASN A 1 213 ? -25.150 -26.156 9.703 1.00 83.12 213 ASN A O 1
ATOM 1754 N N . LEU A 1 214 ? -23.392 -25.111 8.774 1.00 80.94 214 LEU A N 1
ATOM 1755 C CA . LEU A 1 214 ? -23.071 -26.205 7.847 1.00 80.94 214 LEU A CA 1
ATOM 1756 C C . LEU A 1 214 ? -22.643 -27.470 8.595 1.00 80.94 214 LEU A C 1
ATOM 1758 O O . LEU A 1 214 ? -23.153 -28.549 8.307 1.00 80.94 214 LEU A O 1
ATOM 1762 N N . ILE A 1 215 ? -21.771 -27.340 9.600 1.00 79.25 215 ILE A N 1
ATOM 1763 C CA . ILE A 1 215 ? -21.355 -28.481 10.426 1.00 79.25 215 ILE A CA 1
ATOM 1764 C C . ILE A 1 215 ? -22.575 -29.106 11.110 1.00 79.25 215 ILE A C 1
ATOM 1766 O O . ILE A 1 215 ? -22.783 -30.306 10.982 1.00 79.25 215 ILE A O 1
ATOM 1770 N N . LYS A 1 216 ? -23.455 -28.306 11.727 1.00 79.62 216 LYS A N 1
ATOM 1771 C CA . LYS A 1 216 ? -24.695 -28.794 12.359 1.00 79.62 216 LYS A CA 1
ATOM 1772 C C . LYS A 1 216 ? -25.588 -29.588 11.399 1.00 79.62 216 LYS A C 1
ATOM 1774 O O . LYS A 1 216 ? -26.198 -30.568 11.819 1.00 79.62 216 LYS A O 1
ATOM 1779 N N . ILE A 1 217 ? -25.676 -29.185 10.128 1.00 78.50 217 ILE A N 1
ATOM 1780 C CA . ILE A 1 217 ? -26.455 -29.906 9.107 1.00 78.50 217 ILE A CA 1
ATOM 1781 C C . ILE A 1 217 ? -25.836 -31.277 8.815 1.00 78.50 217 ILE A C 1
ATOM 1783 O O . ILE A 1 217 ? -26.560 -32.265 8.701 1.00 78.50 217 ILE A O 1
ATOM 1787 N N . VAL A 1 218 ? -24.510 -31.342 8.721 1.00 76.12 218 VAL A N 1
ATOM 1788 C CA . VAL A 1 218 ? -23.767 -32.561 8.374 1.00 76.12 218 VAL A CA 1
ATOM 1789 C C . VAL A 1 218 ? -23.597 -33.503 9.583 1.00 76.12 218 VAL A C 1
ATOM 1791 O O . VAL A 1 218 ? -23.429 -34.709 9.421 1.00 76.12 218 VAL A O 1
ATOM 1794 N N . SER A 1 219 ? -23.736 -32.990 10.807 1.00 70.38 219 SER A N 1
ATOM 1795 C CA . SER A 1 219 ? -23.677 -33.746 12.068 1.00 70.38 219 SER A CA 1
ATOM 1796 C C . SER A 1 219 ? -24.988 -34.459 12.455 1.00 70.38 219 SER A C 1
ATOM 1798 O O . SER A 1 219 ? -25.172 -34.820 13.620 1.00 70.38 219 SER A O 1
ATOM 1800 N N . ARG A 1 220 ? -25.941 -34.654 11.531 1.00 68.56 220 ARG A N 1
ATOM 1801 C CA . ARG A 1 220 ? -27.229 -35.310 11.843 1.00 68.56 220 ARG A CA 1
ATOM 1802 C C . ARG A 1 220 ? -27.047 -36.791 12.190 1.00 68.56 220 ARG A C 1
ATOM 1804 O O . ARG A 1 220 ? -26.375 -37.522 11.479 1.00 68.56 220 ARG A O 1
ATOM 1811 N N . LYS A 1 221 ? -27.731 -37.262 13.238 1.00 59.72 221 LYS A N 1
ATOM 1812 C CA . LYS A 1 221 ? -27.581 -38.625 13.794 1.00 59.72 221 LYS A CA 1
ATOM 1813 C C . LYS A 1 221 ? -27.971 -39.780 12.854 1.00 59.72 221 LYS A C 1
ATOM 1815 O O . LYS A 1 221 ? -27.562 -40.902 13.109 1.00 59.72 221 LYS A O 1
ATOM 1820 N N . SER A 1 222 ? -28.750 -39.528 11.802 1.00 60.16 222 SER A N 1
ATOM 1821 C CA . SER A 1 222 ? -29.274 -40.564 10.894 1.00 60.16 222 SER A CA 1
ATOM 1822 C C . SER A 1 222 ? -28.328 -40.951 9.746 1.00 60.16 222 SER A C 1
ATOM 1824 O O . SER A 1 222 ? -28.424 -42.061 9.240 1.00 60.16 222 SER A O 1
ATOM 1826 N N . TRP A 1 223 ? -27.425 -40.055 9.330 1.00 62.38 223 TRP A N 1
ATOM 1827 C CA . TRP A 1 223 ? -26.484 -40.255 8.202 1.00 62.38 223 TRP A CA 1
ATOM 1828 C C . TRP A 1 223 ? -25.183 -39.445 8.373 1.00 62.38 223 TRP A C 1
ATOM 1830 O O . TRP A 1 223 ? -24.501 -39.103 7.410 1.00 62.38 223 TRP A O 1
ATOM 1840 N N . GLY A 1 224 ? -24.879 -39.053 9.609 1.00 64.38 224 GLY A N 1
ATOM 1841 C CA . GLY A 1 224 ? -23.825 -38.095 9.922 1.00 64.38 224 GLY A CA 1
ATOM 1842 C C . GLY A 1 224 ? -22.416 -38.634 9.710 1.00 64.38 224 GLY A C 1
ATOM 1843 O O . GLY A 1 224 ? -22.168 -39.838 9.718 1.00 64.38 224 GLY A O 1
ATOM 1844 N N . LEU A 1 225 ? -21.476 -37.704 9.553 1.00 67.12 225 LEU A N 1
ATOM 1845 C CA . LEU A 1 225 ? -20.058 -38.019 9.412 1.00 67.12 225 LEU A CA 1
ATOM 1846 C C . LEU A 1 225 ? -19.456 -38.582 10.704 1.00 67.12 225 LEU A C 1
ATOM 1848 O O . LEU A 1 225 ? -19.882 -38.256 11.813 1.00 67.12 225 LEU A O 1
ATOM 1852 N N . SER A 1 226 ? -18.396 -39.378 10.549 1.00 77.88 226 SER A N 1
ATOM 1853 C CA . SER A 1 226 ? -17.611 -39.870 11.681 1.00 77.88 226 SER A CA 1
ATOM 1854 C C . SER A 1 226 ? -17.022 -38.714 12.507 1.00 77.88 226 SER A C 1
ATOM 1856 O O . SER A 1 226 ? -16.707 -37.642 11.982 1.00 77.88 226 SER A O 1
ATOM 1858 N N . ILE A 1 227 ? -16.834 -38.937 13.810 1.00 77.75 227 ILE A N 1
ATOM 1859 C CA . ILE A 1 227 ? -16.267 -37.949 14.745 1.00 77.75 227 ILE A CA 1
ATOM 1860 C C . ILE A 1 227 ? -14.888 -37.439 14.306 1.00 77.75 227 ILE A C 1
ATOM 1862 O O . ILE A 1 227 ? -14.610 -36.246 14.443 1.00 77.75 227 ILE A O 1
ATOM 1866 N N . SER A 1 228 ? -14.042 -38.303 13.739 1.00 78.81 228 SER A N 1
ATOM 1867 C CA . SER A 1 228 ? -12.728 -37.905 13.226 1.00 78.81 228 SER A CA 1
ATOM 1868 C C . SER A 1 228 ? -12.867 -36.955 12.036 1.00 78.81 228 SER A C 1
ATOM 1870 O O . SER A 1 228 ? -12.248 -35.893 12.029 1.00 78.81 228 SER A O 1
ATOM 1872 N N . THR A 1 229 ? -13.751 -37.262 11.082 1.00 79.94 229 THR A N 1
ATOM 1873 C CA . THR A 1 229 ? -14.050 -36.377 9.947 1.00 79.94 229 THR A CA 1
ATOM 1874 C C . THR A 1 229 ? -14.645 -35.047 10.412 1.00 79.94 229 THR A C 1
ATOM 1876 O O . THR A 1 229 ? -14.239 -33.998 9.918 1.00 79.94 229 THR A O 1
ATOM 1879 N N . MET A 1 230 ? -15.547 -35.047 11.400 1.00 76.88 230 MET A N 1
ATOM 1880 C CA . MET A 1 230 ? -16.101 -33.806 11.955 1.00 76.88 230 MET A CA 1
ATOM 1881 C C . MET A 1 230 ? -15.045 -32.945 12.647 1.00 76.88 230 MET A C 1
ATOM 1883 O O . MET A 1 230 ? -15.065 -31.727 12.495 1.00 76.88 230 MET A O 1
ATOM 1887 N N . SER A 1 231 ? -14.114 -33.556 13.385 1.00 80.00 231 SER A N 1
ATOM 1888 C CA . SER A 1 231 ? -13.008 -32.830 14.015 1.00 80.00 231 SER A CA 1
ATOM 1889 C C . SER A 1 231 ? -12.110 -32.174 12.963 1.00 80.00 231 SER A C 1
ATOM 1891 O O . SER A 1 231 ? -11.758 -31.002 13.096 1.00 80.00 231 SER A O 1
ATOM 1893 N N . THR A 1 232 ? -11.807 -32.885 11.873 1.00 82.12 232 THR A N 1
ATOM 1894 C CA . THR A 1 232 ? -11.052 -32.338 10.737 1.00 82.12 232 THR A CA 1
ATOM 1895 C C . THR A 1 232 ? -11.807 -31.199 10.056 1.00 82.12 232 THR A C 1
ATOM 1897 O O . THR A 1 232 ? -11.228 -30.143 9.806 1.00 82.12 232 THR A O 1
ATOM 1900 N N . ILE A 1 233 ? -13.110 -31.360 9.815 1.00 81.12 233 ILE A N 1
ATOM 1901 C CA . ILE A 1 233 ? -13.954 -30.317 9.219 1.00 81.12 233 ILE A CA 1
ATOM 1902 C C . ILE A 1 233 ? -13.993 -29.081 10.119 1.00 81.12 233 ILE A C 1
ATOM 1904 O O . ILE A 1 233 ? -13.770 -27.977 9.636 1.00 81.12 233 ILE A O 1
ATOM 1908 N N . TYR A 1 234 ? -14.190 -29.251 11.426 1.00 82.38 234 TYR A N 1
ATOM 1909 C CA . TYR A 1 234 ? -14.159 -28.153 12.390 1.00 82.38 234 TYR A CA 1
ATOM 1910 C C . TYR A 1 234 ? -12.817 -27.409 12.367 1.00 82.38 234 TYR A C 1
ATOM 1912 O O . TYR A 1 234 ? -12.796 -26.188 12.213 1.00 82.38 234 TYR A O 1
ATOM 1920 N N . LYS A 1 235 ? -11.692 -28.130 12.450 1.00 83.25 235 LYS A N 1
ATOM 1921 C CA . LYS A 1 235 ? -10.349 -27.530 12.393 1.00 83.25 235 LYS A CA 1
ATOM 1922 C C . LYS A 1 235 ? -10.112 -26.790 11.072 1.00 83.25 235 LYS A C 1
ATOM 1924 O O . LYS A 1 235 ? -9.629 -25.667 11.079 1.00 83.25 235 LYS A O 1
ATOM 1929 N N . SER A 1 236 ? -10.516 -27.380 9.948 1.00 79.62 236 SER A N 1
ATOM 1930 C CA . SER A 1 236 ? -10.315 -26.788 8.618 1.00 79.62 236 SER A CA 1
ATOM 1931 C C . SER A 1 236 ? -11.220 -25.591 8.314 1.00 79.62 236 SER A C 1
ATOM 1933 O O . SER A 1 236 ? -10.806 -24.696 7.590 1.00 79.62 236 SER A O 1
ATOM 1935 N N . LEU A 1 237 ? -12.452 -25.561 8.834 1.00 78.62 237 LEU A N 1
ATOM 1936 C CA . LEU A 1 237 ? -13.431 -24.523 8.503 1.00 78.62 237 LEU A CA 1
ATOM 1937 C C . LEU A 1 237 ? -13.521 -23.424 9.554 1.00 78.62 237 LEU A C 1
ATOM 1939 O O . LEU A 1 237 ? -13.818 -22.288 9.195 1.00 78.62 237 LEU A O 1
ATOM 1943 N N . ILE A 1 238 ? -13.336 -23.746 10.830 1.00 79.50 238 ILE A N 1
ATOM 1944 C CA . ILE A 1 238 ? -13.465 -22.790 11.935 1.00 79.50 238 ILE A CA 1
ATOM 1945 C C . ILE A 1 238 ? -12.093 -22.471 12.508 1.00 79.50 238 ILE A C 1
ATOM 1947 O O . ILE A 1 238 ? -11.787 -21.293 12.662 1.00 79.50 238 ILE A O 1
ATOM 1951 N N . GLY A 1 239 ? -11.258 -23.491 12.741 1.00 75.19 239 GLY A N 1
ATOM 1952 C CA . GLY A 1 239 ? -9.869 -23.291 13.173 1.00 75.19 239 GLY A CA 1
ATOM 1953 C C . GLY A 1 239 ? -9.130 -22.337 12.238 1.00 75.19 239 GLY A C 1
ATOM 1954 O O . GLY A 1 239 ? -8.668 -21.300 12.682 1.00 75.19 239 GLY A O 1
ATOM 1955 N N . SER A 1 240 ? -9.208 -22.562 10.922 1.00 80.00 240 SER A N 1
ATOM 1956 C CA . SER A 1 240 ? -8.553 -21.711 9.912 1.00 80.00 240 SER A CA 1
ATOM 1957 C C . SER A 1 240 ? -9.006 -20.240 9.847 1.00 80.00 240 SER A C 1
ATOM 1959 O O . SER A 1 240 ? -8.464 -19.489 9.042 1.00 80.00 240 SER A O 1
ATOM 1961 N N . ILE A 1 241 ? -10.105 -19.859 10.509 1.00 75.50 241 ILE A N 1
ATOM 1962 C CA . ILE A 1 241 ? -10.550 -18.453 10.586 1.00 75.50 241 ILE A CA 1
ATOM 1963 C C . ILE A 1 241 ? -10.021 -17.800 11.866 1.00 75.50 241 ILE A C 1
ATOM 1965 O O . ILE A 1 241 ? -9.819 -16.587 11.895 1.00 75.50 241 ILE A O 1
ATOM 1969 N N . ILE A 1 242 ? -9.912 -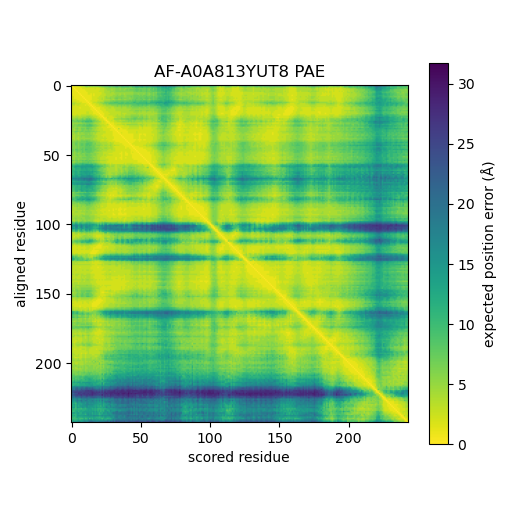18.590 12.934 1.00 72.94 242 ILE A N 1
ATOM 1970 C CA . ILE A 1 242 ? -9.565 -18.126 14.277 1.00 72.94 242 ILE A CA 1
ATOM 1971 C C . ILE A 1 242 ? -8.042 -18.112 14.469 1.00 72.94 242 ILE A C 1
ATOM 1973 O O . ILE A 1 242 ? -7.549 -17.212 15.149 1.00 72.94 242 ILE A O 1
ATOM 1977 N N . ASP A 1 243 ? -7.345 -19.087 13.878 1.00 55.53 243 ASP A N 1
ATOM 1978 C CA . ASP A 1 243 ? -5.880 -19.186 13.801 1.00 55.53 243 ASP A CA 1
ATOM 1979 C C . ASP A 1 243 ? -5.294 -18.146 12.829 1.00 55.53 243 ASP A C 1
ATOM 1981 O O . ASP A 1 243 ? -4.279 -17.507 13.196 1.00 55.53 243 ASP A O 1
#

Sequence (243 aa):
MFLIQKISESFCVNKSVCSLFLDVSKAFDRVWHEGLIFKLYGIGAPIYLIKWIISFLDKRKFCVVINGSFSVFFIIKVGVPQGSVLSPLLFSVYINDIPKRDRSFMSYTLLFADDLVVFFIYNKPVNLQGIINNYLKELEPWLLSWKMCISPEKSSYMIFTRNKSKPLLNLNLFKRSLPQSNTIKFLGVTLDCRLTFKHYVDEIREKCNSRLNLIKIVSRKSWGLSISTMSTIYKSLIGSIID

Mean predicted aligned error: 7.95 Å

InterPro domains:
  IPR000477 Reverse transcriptase domain [PF00078] (14-191)
  IPR000477 Reverse transcriptase domain [PS50878] (1-191)
  IPR043502 DNA/RNA polymerase superfamily [SSF56672] (19-178)